Protein AF-X0VEY2-F1 (afdb_monomer)

Foldseek 3Di:
DDFPPPPDQCADPVRHRDAPDDADDDDDDDPFKDKWDKDFAWDFFAQPHTDIDGRLKIKTFCPPPFQAAFKKKKKKFWKWFDDKDFFDDAPDTDHTQIDMDMDGRNGGAPAPVRVCPDPRNCLAQDAWPSADFLVCLVPPNRHVLSVVSPSDDQDDVLWGFAEWARHNPADPSTHHTFDWDDDGRMIMTGHIWIWIANDNVDGPTIMTIDIHIDDMIMMMGDPDDPPVPPDPDWDWQFDWDADPVRDIGDTDTHPNRTDD

Mean predicted aligned error: 12.05 Å

Secondary structure (DSSP, 8-state):
-----SS---B-TTS-B-------------TTEEEE--EEEEEEE-SSS-EEEEEEEEEEE-TT----TT-EEEEEEEEEEEEEEES---S---EEEEEEEEEE-SS--SSHHHHHTSHHHHHHH--TTTSPPHHHHHHH--SHHHHHHHHS-SEETTEEEEEEESSTT--TT--PPPEEEEETTEEEEEPPEEEEES-SSS-S-EEEEEEEEEEEEEEEE-S---------------B--B-TT--BPPPB--TT----

Solvent-accessible surface area (backbone atoms only — not comparable to full-atom values): 15021 Å² total; per-residue (Å²): 132,85,72,85,83,71,90,70,75,66,47,46,100,83,72,44,75,62,80,72,78,59,75,80,76,89,85,84,76,75,72,38,56,46,82,39,80,53,48,69,39,70,28,76,32,38,53,84,56,88,45,77,37,65,31,25,22,45,32,42,68,51,70,95,60,78,55,39,54,55,20,32,41,37,42,37,40,27,32,29,59,67,51,74,45,80,41,83,70,68,94,64,76,64,66,75,50,71,49,78,46,78,48,66,32,89,50,62,42,97,40,54,53,57,46,59,73,26,72,67,45,39,56,38,40,20,45,76,82,72,46,41,30,53,93,36,8,75,81,74,39,81,20,53,35,9,50,54,48,40,73,44,71,67,56,53,84,80,24,32,56,59,37,35,21,37,49,67,81,58,54,84,72,42,32,35,34,45,43,76,48,70,59,77,48,27,43,34,40,34,68,48,28,44,29,32,18,62,34,95,87,66,62,86,39,50,27,37,40,38,53,23,55,79,45,64,44,33,40,40,34,46,71,71,54,80,70,73,80,86,58,103,60,88,55,70,69,62,52,64,56,67,50,100,84,73,51,69,52,72,69,47,66,33,97,59,37,71,67,132

Nearest PDB structures (foldseek):
  8h2i-assembly1_bC  TM=2.408E-01  e=1.017E+00  Paramecium bursaria Chlorella virus 1
  6v1v-assembly1_A  TM=3.482E-01  e=9.608E+00  Bacillus thuringiensis
  8hif-assembly1_C2  TM=1.583E-01  e=4.225E+00  Singapore grouper iridovirus
  7yjl-assembly1_A  TM=1.246E-01  e=2.443E+00  Marseillevirus sp. 'Melbournevirus'

pLDDT: mean 84.29, std 16.84, range [27.72, 98.25]

Radius of gyration: 30.32 Å; Cα contacts (8 Å, |Δi|>4): 543; chains: 1; bounding box: 55×51×92 Å

Organism: NCBI:txid412755

Sequence (260 aa):
YGNYYEGYNLIDVNNDVCNFSYTPTLISESIGIANITPTFTDGTYTIDSSVTISQAITTVDLSGLELKTGAQFTFDLTFTHDSFSGGTAPSSTVTNVAMSFVFTLATSYPSVNAMITSTEFQSLVGATGTNQSIANACTLGTTWTDQWNCDMPNTLDTLFAYTSGIGSGVVFPGVGAIQTTVAGNSVSFQFPAMVWVDDINTPTNTVYEYFTTTIASATWQDISETESLHSDRDYSVGIVYMDDFNRSSTAILAPNSTVH

Structure (mmCIF, N/CA/C/O backbone):
data_AF-X0VEY2-F1
#
_entry.id   AF-X0VEY2-F1
#
loop_
_atom_site.group_PDB
_atom_site.id
_atom_site.type_symbol
_atom_site.label_atom_id
_atom_site.label_alt_id
_atom_site.label_comp_id
_atom_site.label_asym_id
_atom_site.label_entity_id
_atom_site.label_seq_id
_atom_site.pdbx_PDB_ins_code
_atom_site.Cartn_x
_atom_site.Cartn_y
_atom_site.Cartn_z
_atom_site.occupancy
_atom_site.B_iso_or_equiv
_atom_site.auth_seq_id
_atom_site.auth_comp_id
_atom_site.auth_asym_id
_atom_site.auth_atom_id
_atom_site.pdbx_PDB_model_num
ATOM 1 N N . TYR A 1 1 ? -7.455 -21.970 64.528 1.00 32.12 1 TYR A N 1
ATOM 2 C CA . TYR A 1 1 ? -8.227 -20.820 64.026 1.00 32.12 1 TYR A CA 1
ATOM 3 C C . TYR A 1 1 ? -9.688 -21.118 64.281 1.00 32.12 1 TYR A C 1
ATOM 5 O O . TYR A 1 1 ? -10.124 -22.214 63.963 1.00 32.12 1 TYR A O 1
ATOM 13 N N . GLY A 1 2 ? -10.347 -20.246 65.045 1.00 27.72 2 GLY A N 1
ATOM 14 C CA . GLY A 1 2 ? -11.564 -20.562 65.791 1.00 27.72 2 GLY A CA 1
ATOM 15 C C . GLY A 1 2 ? -12.774 -20.794 64.898 1.00 27.72 2 GLY A C 1
ATOM 16 O O . GLY A 1 2 ? -13.288 -19.855 64.303 1.00 27.72 2 GLY A O 1
ATOM 17 N N . ASN A 1 3 ? -13.234 -22.042 64.867 1.00 31.66 3 ASN A N 1
ATOM 18 C CA . ASN A 1 3 ? -14.593 -22.385 64.480 1.00 31.66 3 ASN A CA 1
ATOM 19 C C . ASN A 1 3 ? -15.558 -21.590 65.365 1.00 31.66 3 ASN A C 1
ATOM 21 O O . ASN A 1 3 ? -15.434 -21.627 66.593 1.00 31.66 3 ASN A O 1
ATOM 25 N N . TYR A 1 4 ? -16.524 -20.906 64.756 1.00 38.84 4 TYR A N 1
ATOM 26 C CA . TYR A 1 4 ? -17.706 -20.438 65.469 1.00 38.84 4 TYR A CA 1
ATOM 27 C C . TYR A 1 4 ? -18.470 -21.693 65.917 1.00 38.84 4 TYR A C 1
ATOM 29 O O . TYR A 1 4 ? -19.196 -22.320 65.151 1.00 38.84 4 TYR A O 1
ATOM 37 N N . TYR A 1 5 ? -18.188 -22.140 67.141 1.00 40.78 5 TYR A N 1
ATOM 38 C CA . TYR A 1 5 ? -18.785 -23.309 67.785 1.00 40.78 5 TYR A CA 1
ATOM 39 C C . TYR A 1 5 ? -20.159 -22.925 68.356 1.00 40.78 5 TYR A C 1
ATOM 41 O O . TYR A 1 5 ? -20.397 -22.996 69.555 1.00 40.78 5 TYR A O 1
ATOM 49 N N . GLU A 1 6 ? -21.084 -22.511 67.494 1.00 40.91 6 GLU A N 1
ATOM 50 C CA . GLU A 1 6 ? -22.513 -22.509 67.816 1.00 40.91 6 GLU A CA 1
ATOM 51 C C . GLU A 1 6 ? -23.212 -23.564 66.961 1.00 40.91 6 GLU A C 1
ATOM 53 O O . GLU A 1 6 ? -24.021 -23.221 66.119 1.00 40.91 6 GLU A O 1
ATOM 58 N N . GLY A 1 7 ? -22.842 -24.838 67.138 1.00 46.03 7 GLY A N 1
ATOM 59 C CA . GLY A 1 7 ? -23.710 -26.029 67.040 1.00 46.03 7 GLY A CA 1
ATOM 60 C C . GLY A 1 7 ? -24.635 -26.277 65.833 1.00 46.03 7 GLY A C 1
ATOM 61 O O . GLY A 1 7 ? -25.288 -27.316 65.820 1.00 46.03 7 GLY A O 1
ATOM 62 N N . TYR A 1 8 ? -24.714 -25.404 64.835 1.00 49.75 8 TYR A N 1
ATOM 63 C CA . TYR A 1 8 ? -25.583 -25.534 63.674 1.00 49.75 8 TYR A CA 1
ATOM 64 C C . TYR A 1 8 ? -24.731 -25.985 62.494 1.00 49.75 8 TYR A C 1
ATOM 66 O O . TYR A 1 8 ? -24.150 -25.182 61.765 1.00 49.75 8 TYR A O 1
ATOM 74 N N . ASN A 1 9 ? -24.623 -27.303 62.332 1.00 56.78 9 ASN A N 1
ATOM 75 C CA . ASN A 1 9 ? -24.088 -27.873 61.104 1.00 56.78 9 ASN A CA 1
ATOM 76 C C . ASN A 1 9 ? -25.000 -27.439 59.947 1.00 56.78 9 ASN A C 1
ATOM 78 O O . ASN A 1 9 ? -26.215 -27.615 60.030 1.00 56.78 9 ASN A O 1
ATOM 82 N N . LEU A 1 10 ? -24.424 -26.883 58.877 1.00 59.25 10 LEU A N 1
ATOM 83 C CA . LEU A 1 10 ? -25.132 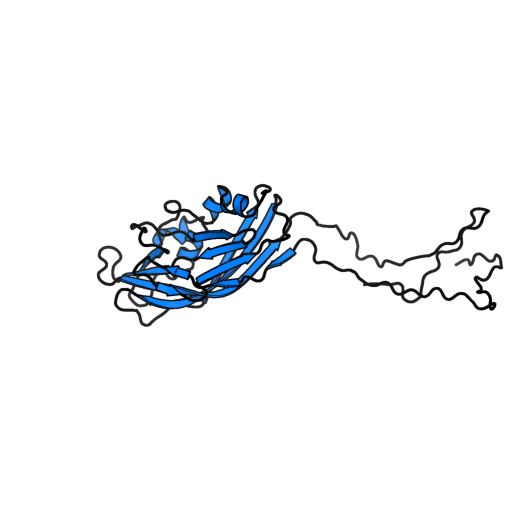-26.694 57.610 1.00 59.25 10 LEU A CA 1
ATOM 84 C C . LEU A 1 10 ? -25.399 -28.081 57.027 1.00 59.25 10 LEU A C 1
ATOM 86 O O . LEU A 1 10 ? -24.536 -28.663 56.367 1.00 59.25 10 LEU A O 1
ATOM 90 N N . ILE A 1 11 ? -26.566 -28.616 57.360 1.00 63.72 11 ILE A N 1
ATOM 91 C CA . ILE A 1 11 ? -27.039 -29.919 56.921 1.00 63.72 11 ILE A CA 1
ATOM 92 C C . ILE A 1 11 ? -28.202 -29.752 55.959 1.00 63.72 11 ILE A C 1
ATOM 94 O O . ILE A 1 11 ? -29.015 -28.836 56.103 1.00 63.72 11 ILE A O 1
ATOM 98 N N . ASP A 1 12 ? -28.264 -30.622 54.964 1.00 62.84 12 ASP A N 1
ATOM 99 C CA . ASP A 1 12 ? -29.393 -30.677 54.053 1.00 62.84 12 ASP A CA 1
ATOM 100 C C . ASP A 1 12 ? -30.620 -31.313 54.738 1.00 62.84 12 ASP A C 1
ATOM 102 O O . ASP A 1 12 ? -30.600 -31.701 55.911 1.00 62.84 12 ASP A O 1
ATOM 106 N N . VAL A 1 13 ? -31.721 -31.435 53.996 1.00 70.38 13 VAL A N 1
ATOM 107 C CA . VAL A 1 13 ? -32.964 -32.063 54.482 1.00 70.38 13 VAL A CA 1
ATOM 108 C C . VAL A 1 13 ? -32.786 -33.539 54.888 1.00 70.38 13 VAL A C 1
ATOM 110 O O . VAL A 1 13 ? -33.638 -34.087 55.585 1.00 70.38 13 VAL A O 1
ATOM 113 N N . ASN A 1 14 ? -31.682 -34.173 54.483 1.00 78.25 14 ASN A N 1
ATOM 114 C CA . ASN A 1 14 ? -31.333 -35.559 54.788 1.00 78.25 14 ASN A CA 1
ATOM 115 C C . ASN A 1 14 ? -30.328 -35.676 55.939 1.00 78.25 14 ASN A C 1
ATOM 117 O O . ASN A 1 14 ? -29.918 -36.786 56.276 1.00 78.25 14 ASN A O 1
ATOM 121 N N . ASN A 1 15 ? -29.996 -34.556 56.592 1.00 67.50 15 ASN A N 1
ATOM 122 C CA . ASN A 1 15 ? -29.069 -34.493 57.715 1.00 67.50 15 ASN A CA 1
ATOM 123 C C . ASN A 1 15 ? -27.593 -34.729 57.314 1.00 67.50 15 ASN A C 1
ATOM 125 O O . ASN A 1 15 ? -26.759 -34.987 58.189 1.00 67.50 15 ASN A O 1
ATOM 129 N N . ASP A 1 16 ? -27.278 -34.603 56.019 1.00 69.25 16 ASP A N 1
ATOM 130 C CA . ASP A 1 16 ? -25.929 -34.679 55.456 1.00 69.25 16 ASP A CA 1
ATOM 131 C C . ASP A 1 16 ? -25.282 -33.294 55.405 1.00 69.25 16 ASP A C 1
ATOM 133 O O . ASP A 1 16 ? -25.955 -32.287 55.209 1.00 69.25 16 ASP A O 1
ATOM 137 N N . VAL A 1 17 ? -23.956 -33.222 55.557 1.00 65.94 17 VAL A N 1
ATOM 138 C CA . VAL A 1 17 ? -23.222 -31.949 55.458 1.00 65.94 17 VAL A CA 1
ATOM 139 C C . VAL A 1 17 ? -23.387 -31.370 54.051 1.00 65.94 17 VAL A C 1
ATOM 141 O O . VAL A 1 17 ? -23.009 -32.007 53.067 1.00 65.94 17 VAL A O 1
ATOM 144 N N . CYS A 1 18 ? -23.897 -30.141 53.952 1.00 60.00 18 CYS A N 1
ATOM 145 C CA . CYS A 1 18 ? -24.031 -29.439 52.679 1.00 60.00 18 CYS A CA 1
ATOM 146 C C . CYS A 1 18 ? -22.657 -29.266 52.011 1.00 60.00 18 CYS A C 1
ATOM 148 O O . CYS A 1 18 ? -21.784 -28.560 52.521 1.00 60.00 18 CYS A O 1
ATOM 150 N N . ASN A 1 19 ? -22.474 -29.892 50.846 1.00 60.97 19 ASN A N 1
ATOM 151 C CA . ASN A 1 19 ? -21.272 -29.735 50.034 1.00 60.97 19 ASN A CA 1
ATOM 152 C C . ASN A 1 19 ? -21.412 -28.519 49.105 1.00 60.97 19 ASN A C 1
ATOM 154 O O . ASN A 1 19 ? -22.132 -28.561 48.109 1.00 60.97 19 ASN A O 1
ATOM 158 N N . PHE A 1 20 ? -20.684 -27.448 49.413 1.00 61.47 20 PHE A N 1
ATOM 159 C CA . PHE A 1 20 ? -20.599 -26.253 48.576 1.00 61.47 20 PHE A CA 1
ATOM 160 C C . PHE A 1 20 ? -19.412 -26.361 47.615 1.00 61.47 20 PHE A C 1
ATOM 162 O O . PHE A 1 20 ? -18.380 -25.717 47.793 1.00 61.47 20 PHE A O 1
ATOM 169 N N . SER A 1 21 ? -19.557 -27.206 46.595 1.00 62.59 21 SER A N 1
ATOM 170 C CA . SER A 1 21 ? -18.605 -27.288 45.486 1.00 62.59 21 SER A CA 1
ATOM 171 C C . SER A 1 21 ? -19.066 -26.385 44.346 1.00 62.59 21 SER A C 1
ATOM 173 O O . SER A 1 21 ? -20.161 -26.558 43.818 1.00 62.59 21 SER A O 1
ATOM 175 N N . TYR A 1 22 ? -18.226 -25.436 43.948 1.00 63.16 22 TYR A N 1
ATOM 176 C CA . TYR A 1 22 ? -18.402 -24.658 42.726 1.00 63.16 22 TYR A CA 1
ATOM 177 C C . TYR A 1 22 ? -17.100 -24.692 41.922 1.00 63.16 22 TYR A C 1
ATOM 179 O O . TYR A 1 22 ? -16.015 -24.834 42.489 1.00 63.16 22 TYR A O 1
ATOM 187 N N . THR A 1 23 ? -17.212 -24.581 40.600 1.00 65.44 23 THR A N 1
ATOM 188 C CA . THR A 1 23 ? -16.064 -24.503 39.693 1.00 65.44 23 THR A CA 1
ATOM 189 C C . THR A 1 23 ? -16.163 -23.193 38.925 1.00 65.44 23 THR A C 1
ATOM 191 O O . THR A 1 23 ? -17.058 -23.053 38.090 1.00 65.44 23 THR A O 1
ATOM 194 N N . PRO A 1 24 ? -15.309 -22.209 39.231 1.00 62.69 24 PRO A N 1
ATOM 195 C CA . PRO A 1 24 ? -15.241 -20.986 38.446 1.00 62.69 24 PRO A CA 1
ATOM 196 C C . PRO A 1 24 ? -14.633 -21.266 37.059 1.00 62.69 24 PRO A C 1
ATOM 198 O O . PRO A 1 24 ? -13.758 -22.118 36.914 1.00 62.69 24 PRO A O 1
ATOM 201 N N . THR A 1 25 ? -15.100 -20.553 36.033 1.00 61.72 25 THR A N 1
ATOM 202 C CA . THR A 1 25 ? -14.540 -20.586 34.672 1.00 61.72 25 THR A CA 1
ATOM 203 C C . THR A 1 25 ? -13.846 -19.268 34.368 1.00 61.72 25 THR A C 1
ATOM 205 O O . THR A 1 25 ? -14.438 -18.210 34.583 1.00 61.72 25 THR A O 1
ATOM 208 N N . LEU A 1 26 ? -12.622 -19.328 33.839 1.00 62.06 26 LEU A N 1
ATOM 209 C CA . LEU A 1 26 ? -11.916 -18.148 33.347 1.00 62.06 26 LEU A CA 1
ATOM 210 C C . LEU A 1 26 ? -12.633 -17.588 32.111 1.00 62.06 26 LEU A C 1
ATOM 212 O O . LEU A 1 26 ? -12.874 -18.319 31.150 1.00 62.06 26 LEU A O 1
ATOM 216 N N . ILE A 1 27 ? -12.934 -16.292 32.132 1.00 61.16 27 ILE A N 1
ATOM 217 C CA . ILE A 1 27 ? -13.267 -15.511 30.940 1.00 61.16 27 ILE A CA 1
ATOM 218 C C . ILE A 1 27 ? -12.070 -14.590 30.721 1.00 61.16 27 ILE A C 1
ATOM 220 O O . ILE A 1 27 ? -11.756 -13.780 31.589 1.00 61.16 27 ILE A O 1
ATOM 224 N N . SER A 1 28 ? -11.362 -14.772 29.610 1.00 57.09 28 SER A N 1
ATOM 225 C CA . SER A 1 28 ? -10.192 -13.975 29.245 1.00 57.09 28 SER A CA 1
ATOM 226 C C . SER A 1 28 ? -10.409 -13.408 27.850 1.00 57.09 28 SER A C 1
ATOM 228 O O . SER A 1 28 ? -10.737 -14.151 26.924 1.00 57.09 28 SER A O 1
ATOM 230 N N . GLU A 1 29 ? -10.239 -12.097 27.718 1.00 55.88 29 GLU A N 1
ATOM 231 C CA . GLU A 1 29 ? -10.306 -11.369 26.455 1.00 55.88 29 GLU A CA 1
ATOM 232 C C . GLU A 1 29 ? -8.979 -10.627 26.250 1.00 55.88 29 GLU A C 1
ATOM 234 O O . GLU A 1 29 ? -8.356 -10.164 27.207 1.00 55.88 29 GLU A O 1
ATOM 239 N N . SER A 1 30 ? -8.507 -10.549 25.004 1.00 54.41 30 SER A N 1
ATOM 240 C CA . SER A 1 30 ? -7.324 -9.752 24.661 1.00 54.41 30 SER A CA 1
ATOM 241 C C . SER A 1 30 ? -7.702 -8.278 24.738 1.00 54.41 30 SER A C 1
ATOM 243 O O . SER A 1 30 ? -8.442 -7.787 23.887 1.00 54.41 30 SER A O 1
ATOM 245 N N . ILE A 1 31 ? -7.222 -7.578 25.763 1.00 60.00 31 ILE A N 1
ATOM 246 C CA . ILE A 1 31 ? -7.559 -6.169 25.966 1.00 60.00 31 ILE A CA 1
ATOM 247 C C . ILE A 1 31 ? -6.728 -5.315 25.009 1.00 60.00 31 ILE A C 1
ATOM 249 O O . ILE A 1 31 ? -5.498 -5.350 25.029 1.00 60.00 31 ILE A O 1
ATOM 253 N N . GLY A 1 32 ? -7.418 -4.542 24.172 1.00 68.50 32 GLY A N 1
ATOM 254 C CA . GLY A 1 32 ? -6.820 -3.456 23.403 1.00 68.50 32 GLY A CA 1
ATOM 255 C C . GLY A 1 32 ? -5.912 -3.873 22.248 1.00 68.50 32 GLY A C 1
ATOM 256 O O . GLY A 1 32 ? -5.209 -3.009 21.743 1.00 68.50 32 GLY A O 1
ATOM 257 N N . ILE A 1 33 ? -5.907 -5.143 21.816 1.00 83.31 33 ILE A N 1
ATOM 258 C CA . ILE A 1 33 ? -5.270 -5.574 20.557 1.00 83.31 33 ILE A CA 1
ATOM 259 C C . ILE A 1 33 ? -6.232 -6.470 19.776 1.00 83.31 33 ILE A C 1
ATOM 261 O O . ILE A 1 33 ? -6.614 -7.543 20.251 1.00 83.31 33 ILE A O 1
ATOM 265 N N . ALA A 1 34 ? -6.555 -6.066 18.549 1.00 90.19 34 ALA A N 1
ATOM 266 C CA . ALA A 1 34 ? -7.280 -6.863 17.572 1.00 90.19 34 ALA A CA 1
ATOM 267 C C . ALA A 1 34 ? -6.364 -7.217 16.393 1.00 90.19 34 ALA A C 1
ATOM 269 O O . ALA A 1 34 ? -5.789 -6.341 15.746 1.00 90.19 34 ALA A O 1
ATOM 270 N N . ASN A 1 35 ? -6.247 -8.512 16.093 1.00 92.31 35 ASN A N 1
ATOM 271 C CA . ASN A 1 35 ? -5.577 -8.982 14.883 1.00 92.31 35 ASN A CA 1
ATOM 272 C C . ASN A 1 35 ? -6.581 -9.008 13.733 1.00 92.31 35 ASN A C 1
ATOM 274 O O . ASN A 1 35 ? -7.645 -9.618 13.845 1.00 92.31 35 ASN A O 1
ATOM 278 N N . ILE A 1 36 ? -6.225 -8.386 12.619 1.00 94.88 36 ILE A N 1
ATOM 279 C CA . ILE A 1 36 ? -7.050 -8.310 11.422 1.00 94.88 36 ILE A CA 1
ATOM 280 C C . ILE A 1 36 ? -6.363 -9.135 10.341 1.00 94.88 36 ILE A C 1
ATOM 282 O O . ILE A 1 36 ? -5.186 -8.932 10.042 1.00 94.88 36 ILE A O 1
ATOM 286 N N . THR A 1 37 ? -7.100 -10.076 9.753 1.00 95.75 37 THR A N 1
ATOM 287 C CA . THR A 1 37 ? -6.625 -10.855 8.602 1.00 95.75 37 THR A CA 1
ATOM 288 C C . THR A 1 37 ? -6.999 -10.111 7.322 1.00 95.75 37 THR A C 1
ATOM 290 O O . THR A 1 37 ? -8.194 -10.008 7.032 1.00 95.75 37 THR A O 1
ATOM 293 N N . PRO A 1 38 ? -6.030 -9.575 6.559 1.00 97.25 38 PRO A N 1
ATOM 294 C CA . PRO A 1 38 ? -6.334 -8.891 5.313 1.00 97.25 38 PRO A CA 1
ATOM 295 C C . PRO A 1 38 ? -6.847 -9.861 4.245 1.00 97.25 38 PRO A C 1
ATOM 297 O O . PRO A 1 38 ? -6.583 -11.064 4.280 1.00 97.25 38 PRO A O 1
ATOM 300 N N . THR A 1 39 ? -7.566 -9.321 3.270 1.00 97.62 39 THR A N 1
ATOM 301 C CA . THR A 1 39 ? -8.014 -10.049 2.076 1.00 97.62 39 THR A CA 1
ATOM 302 C C . THR A 1 39 ? -7.345 -9.480 0.834 1.00 97.62 39 THR A C 1
ATOM 304 O O . THR A 1 39 ? -6.939 -8.319 0.824 1.00 97.62 39 THR A O 1
ATOM 307 N N . PHE A 1 40 ? -7.219 -10.296 -0.211 1.00 97.38 40 PHE A N 1
ATOM 308 C CA . PHE A 1 40 ? -6.516 -9.921 -1.434 1.00 97.38 40 PHE A CA 1
ATOM 309 C C . PHE A 1 40 ? -7.448 -9.952 -2.637 1.00 97.38 40 PHE A C 1
ATOM 311 O O . PHE A 1 40 ? -8.258 -10.868 -2.785 1.00 97.38 40 PHE A O 1
ATOM 318 N N . THR A 1 41 ? -7.305 -8.960 -3.509 1.00 98.00 41 THR A N 1
ATOM 319 C CA . THR A 1 41 ? -8.000 -8.896 -4.798 1.00 98.00 41 THR A CA 1
ATOM 320 C C . THR A 1 41 ? -7.050 -8.435 -5.897 1.00 98.00 41 THR A C 1
ATOM 322 O O . THR A 1 41 ? -5.944 -7.951 -5.631 1.00 98.00 41 THR A O 1
ATOM 325 N N . ASP A 1 42 ? -7.471 -8.620 -7.143 1.00 98.25 42 ASP A N 1
ATOM 326 C CA . ASP A 1 42 ? -6.688 -8.227 -8.308 1.00 98.25 42 ASP A CA 1
ATOM 327 C C . ASP A 1 42 ? -6.640 -6.698 -8.436 1.00 98.25 42 ASP A C 1
ATOM 329 O O . ASP A 1 42 ? -7.658 -6.014 -8.321 1.00 98.25 42 ASP A O 1
ATOM 333 N N . GLY A 1 43 ? -5.453 -6.162 -8.712 1.00 97.75 43 GLY A N 1
ATOM 334 C CA . GLY A 1 43 ? -5.230 -4.739 -8.959 1.00 97.75 43 GLY A CA 1
ATOM 335 C C . GLY A 1 43 ? -4.933 -4.475 -10.424 1.00 97.75 43 GLY A C 1
ATOM 336 O O . GLY A 1 43 ? -4.189 -5.218 -11.058 1.00 97.75 43 GLY A O 1
ATOM 337 N N . THR A 1 44 ? -5.505 -3.405 -10.977 1.00 97.50 44 THR A N 1
ATOM 338 C CA . THR A 1 44 ? -5.191 -2.973 -12.345 1.00 97.50 44 THR A CA 1
ATOM 339 C C . THR A 1 44 ? -4.210 -1.812 -12.312 1.00 97.50 44 THR A C 1
ATOM 341 O O . THR A 1 44 ? -4.413 -0.832 -11.597 1.00 97.50 44 THR A O 1
ATOM 344 N N . TYR A 1 45 ? -3.156 -1.929 -13.108 1.00 97.12 45 TYR A N 1
ATOM 345 C CA . TYR A 1 45 ? -2.163 -0.900 -13.359 1.00 97.12 45 TYR A CA 1
ATOM 346 C C . TYR A 1 45 ? -2.366 -0.346 -14.763 1.00 97.12 45 TYR A C 1
ATOM 348 O O . TYR A 1 45 ? -2.709 -1.077 -15.689 1.00 97.12 45 TYR A O 1
ATOM 356 N N . THR A 1 46 ? -2.143 0.956 -14.920 1.00 95.44 46 THR A N 1
ATOM 357 C CA . THR A 1 46 ? -2.211 1.645 -16.214 1.00 95.44 46 THR A CA 1
ATOM 358 C C . THR A 1 46 ? -1.002 2.554 -16.445 1.00 95.44 46 THR A C 1
ATOM 360 O O . THR A 1 46 ? -1.087 3.491 -17.234 1.00 95.44 46 THR A O 1
ATOM 363 N N . ILE A 1 47 ? 0.097 2.342 -15.713 1.00 92.38 47 ILE A N 1
ATOM 364 C CA . ILE A 1 47 ? 1.331 3.141 -15.814 1.00 92.38 47 ILE A CA 1
ATOM 365 C C . ILE A 1 47 ? 2.095 2.914 -17.133 1.00 92.38 47 ILE A C 1
ATOM 367 O O . ILE A 1 47 ? 2.766 3.825 -17.607 1.00 92.38 47 ILE A O 1
ATOM 371 N N . ASP A 1 48 ? 1.942 1.735 -17.738 1.00 92.38 48 ASP A N 1
ATOM 372 C CA . ASP A 1 48 ? 2.458 1.382 -19.068 1.00 92.38 48 ASP A CA 1
ATOM 373 C C . ASP A 1 48 ? 1.288 1.096 -20.015 1.00 92.38 48 ASP A C 1
ATOM 375 O O . ASP A 1 48 ? 0.863 1.931 -20.814 1.00 92.38 48 ASP A O 1
ATOM 379 N N . SER A 1 49 ? 0.691 -0.078 -19.828 1.00 89.19 49 SER A N 1
ATOM 380 C CA . SER A 1 49 ? -0.538 -0.537 -20.459 1.00 89.19 49 SER A CA 1
ATOM 381 C C . SER A 1 49 ? -1.488 -1.072 -19.384 1.00 89.19 49 SER A C 1
ATOM 383 O O . SER A 1 49 ? -1.140 -1.099 -18.204 1.00 89.19 49 SER A O 1
ATOM 385 N N . SER A 1 50 ? -2.713 -1.444 -19.763 1.00 95.06 50 SER A N 1
ATOM 386 C CA . SER A 1 50 ? -3.660 -2.040 -18.815 1.00 95.06 50 SER A CA 1
ATOM 387 C C . SER A 1 50 ? -3.205 -3.453 -18.453 1.00 95.06 50 SER A C 1
ATOM 389 O O . SER A 1 50 ? -3.421 -4.383 -19.230 1.00 95.06 50 SER A O 1
ATOM 391 N N . VAL A 1 51 ? -2.609 -3.605 -17.272 1.00 96.94 51 VAL A N 1
ATOM 392 C CA . VAL A 1 51 ? -2.125 -4.883 -16.736 1.00 96.94 51 VAL A CA 1
ATOM 393 C C . VAL A 1 51 ? -2.848 -5.169 -15.425 1.00 96.94 51 VAL A C 1
ATOM 395 O O . VAL A 1 51 ? -2.889 -4.319 -14.538 1.00 96.94 51 VAL A O 1
ATOM 398 N N . THR A 1 52 ? -3.434 -6.358 -15.299 1.00 97.88 52 THR A N 1
ATOM 399 C CA . THR A 1 52 ? -4.099 -6.802 -14.069 1.00 97.88 52 THR A CA 1
ATOM 400 C C . THR A 1 52 ? -3.222 -7.820 -13.362 1.00 97.88 52 THR A C 1
ATOM 402 O O . THR A 1 52 ? -2.817 -8.810 -13.966 1.00 97.88 52 THR A O 1
ATOM 405 N N . ILE A 1 53 ? -2.950 -7.564 -12.087 1.00 98.19 53 ILE A N 1
ATOM 406 C CA . ILE A 1 53 ? -2.043 -8.342 -11.248 1.00 98.19 53 ILE A CA 1
ATOM 407 C C . ILE A 1 53 ? -2.846 -8.939 -10.102 1.00 98.19 53 ILE A C 1
ATOM 409 O O . ILE A 1 53 ? -3.569 -8.227 -9.397 1.00 98.19 53 ILE A O 1
ATOM 413 N N . SER A 1 54 ? -2.720 -10.249 -9.924 1.00 97.75 54 SER A N 1
ATOM 414 C CA . SER A 1 54 ? -3.382 -10.969 -8.840 1.00 97.75 54 SER A CA 1
ATOM 415 C C . SER A 1 54 ? -2.846 -10.507 -7.487 1.00 97.75 54 SER A C 1
ATOM 417 O O . SER A 1 54 ? -1.644 -10.318 -7.331 1.00 97.75 54 SER A O 1
ATOM 419 N N . GLN A 1 55 ? -3.727 -10.350 -6.495 1.00 97.06 55 GLN A N 1
ATOM 420 C CA . GLN A 1 55 ? -3.362 -9.959 -5.120 1.00 97.06 55 GLN A CA 1
ATOM 421 C C . GLN A 1 55 ? -2.520 -8.668 -5.023 1.00 97.06 55 GLN A C 1
ATOM 423 O O . GLN A 1 55 ? -1.707 -8.513 -4.111 1.00 97.06 55 GLN A O 1
ATOM 428 N N . ALA A 1 56 ? -2.701 -7.733 -5.958 1.00 97.38 56 ALA A N 1
ATOM 429 C CA . ALA A 1 56 ? -2.058 -6.418 -5.906 1.00 97.38 56 ALA A CA 1
ATOM 430 C C . ALA A 1 56 ? -2.811 -5.414 -5.016 1.00 97.38 56 ALA A C 1
ATOM 432 O O . ALA A 1 56 ? -2.273 -4.357 -4.677 1.00 97.38 56 ALA A O 1
ATOM 433 N N . ILE A 1 57 ? -4.054 -5.731 -4.637 1.00 98.25 57 ILE A N 1
ATOM 434 C CA . ILE A 1 57 ? -4.847 -4.948 -3.690 1.00 98.25 57 ILE A CA 1
ATOM 435 C C . ILE A 1 57 ? -4.998 -5.741 -2.399 1.00 98.25 57 ILE A C 1
ATOM 437 O O . ILE A 1 57 ? -5.536 -6.850 -2.405 1.00 98.25 57 ILE A O 1
ATOM 441 N N . THR A 1 58 ? -4.573 -5.138 -1.289 1.00 98.19 58 THR A N 1
ATOM 442 C CA . THR A 1 58 ? -4.782 -5.683 0.056 1.00 98.19 58 THR A CA 1
ATOM 443 C C . THR A 1 58 ? -5.849 -4.878 0.788 1.00 98.19 58 THR A C 1
ATOM 445 O O . THR A 1 58 ? -5.732 -3.659 0.918 1.00 98.19 58 THR A O 1
ATOM 448 N N . THR A 1 59 ? -6.880 -5.553 1.288 1.00 98.19 59 THR A N 1
ATOM 449 C CA . THR A 1 59 ? -8.026 -4.945 1.969 1.00 98.19 59 THR A CA 1
ATOM 450 C C . THR A 1 59 ? -8.064 -5.343 3.437 1.00 98.19 59 THR A C 1
ATOM 452 O O . THR A 1 59 ? -8.010 -6.525 3.776 1.00 98.19 59 THR A O 1
ATOM 455 N N . VAL A 1 60 ? -8.208 -4.346 4.306 1.00 97.81 60 VAL A N 1
ATOM 456 C CA . VAL A 1 60 ? -8.333 -4.494 5.758 1.00 97.81 60 VAL A CA 1
ATOM 457 C C . VAL A 1 60 ? -9.740 -4.069 6.170 1.00 97.81 60 VAL A C 1
ATOM 459 O O . VAL A 1 60 ? -10.173 -2.964 5.841 1.00 97.81 60 VAL A O 1
ATOM 462 N N . ASP A 1 61 ? -10.458 -4.940 6.879 1.00 97.12 61 ASP A N 1
ATOM 463 C CA . ASP A 1 61 ? -11.771 -4.635 7.456 1.00 97.12 61 ASP A CA 1
ATOM 464 C C . ASP A 1 61 ? -11.614 -4.123 8.891 1.00 97.12 61 ASP A C 1
ATOM 466 O O . ASP A 1 61 ? -11.085 -4.821 9.752 1.00 97.12 61 ASP A O 1
ATOM 470 N N . LEU A 1 62 ? -12.073 -2.895 9.135 1.00 95.94 62 LEU A N 1
ATOM 471 C CA . LEU A 1 62 ? -12.0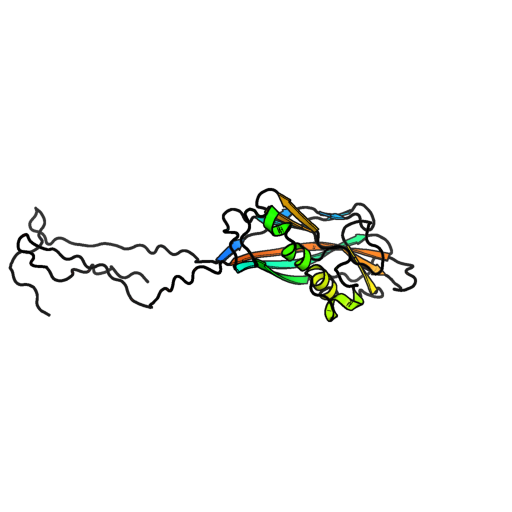18 -2.231 10.437 1.00 95.94 62 LEU A CA 1
ATOM 472 C C . LEU A 1 62 ? -13.374 -2.267 11.163 1.00 95.94 62 LEU A C 1
ATOM 474 O O . LEU A 1 62 ? -13.632 -1.474 12.069 1.00 95.94 62 LEU A O 1
ATOM 478 N N . SER A 1 63 ? -14.282 -3.154 10.747 1.00 94.50 63 SER A N 1
ATOM 479 C CA . SER A 1 63 ? -15.588 -3.327 11.384 1.00 94.50 63 SER A CA 1
ATOM 480 C C . SER A 1 63 ? -15.462 -3.691 12.864 1.00 94.50 63 SER A C 1
ATOM 482 O O . SER A 1 63 ? -14.740 -4.610 13.235 1.00 94.50 63 SER A O 1
ATOM 484 N N . GLY A 1 64 ? -16.220 -2.993 13.714 1.00 90.69 64 GLY A N 1
ATOM 485 C CA . GLY A 1 64 ? -16.249 -3.241 15.159 1.00 90.69 64 GLY A CA 1
ATOM 486 C C . GLY A 1 64 ? -15.106 -2.599 15.949 1.00 90.69 64 GLY A C 1
ATOM 487 O O . GLY A 1 64 ? -15.119 -2.692 17.171 1.00 90.69 64 GLY A O 1
ATOM 488 N N . LEU A 1 65 ? -14.165 -1.921 15.284 1.00 92.00 65 LEU A N 1
ATOM 489 C CA . LEU A 1 65 ? -13.070 -1.208 15.942 1.00 92.00 65 LEU A CA 1
ATOM 490 C C . LEU A 1 65 ? -13.496 0.203 16.349 1.00 92.00 65 LEU A C 1
ATOM 492 O O . LEU A 1 65 ? -14.221 0.896 15.626 1.00 92.00 65 LEU A O 1
ATOM 496 N N . GLU A 1 66 ? -13.018 0.652 17.506 1.00 91.62 66 GLU A N 1
ATOM 497 C CA . GLU A 1 66 ? -13.253 2.011 17.971 1.00 91.62 66 GLU A CA 1
ATOM 498 C C . GLU A 1 66 ? -12.221 2.970 17.364 1.00 91.62 66 GLU A C 1
ATOM 500 O O . GLU A 1 66 ? -11.054 2.990 17.739 1.00 91.62 66 GLU A O 1
ATOM 505 N N . LEU A 1 67 ? -12.660 3.835 16.446 1.00 94.50 67 LEU A N 1
ATOM 506 C CA . LEU A 1 67 ? -11.806 4.849 15.811 1.00 94.50 67 LEU A CA 1
ATOM 507 C C . LEU A 1 67 ? -11.570 6.052 16.742 1.00 94.50 67 LEU A C 1
ATOM 509 O O . LEU A 1 67 ? -11.921 7.190 16.416 1.00 94.50 67 LEU A O 1
ATOM 513 N N . LYS A 1 68 ? -11.034 5.798 17.938 1.00 93.19 68 LYS A N 1
ATOM 514 C CA . LYS A 1 68 ? -10.778 6.805 18.972 1.00 93.19 68 LYS A CA 1
ATOM 515 C C . LYS A 1 68 ? -9.360 7.354 18.882 1.00 93.19 68 LYS A C 1
ATOM 517 O O . LYS A 1 68 ? -8.425 6.682 18.454 1.00 93.19 68 LYS A O 1
ATOM 522 N N . THR A 1 69 ? -9.210 8.598 19.333 1.00 93.06 69 THR A N 1
ATOM 523 C CA . THR A 1 69 ? -7.913 9.273 19.418 1.00 93.06 69 THR A CA 1
ATOM 524 C C . THR A 1 69 ? -6.917 8.403 20.171 1.00 93.06 69 THR A C 1
ATOM 526 O O . THR A 1 69 ? -7.212 7.917 21.262 1.00 93.06 69 THR A O 1
ATOM 529 N N . GLY A 1 70 ? -5.726 8.262 19.605 1.00 90.88 70 GLY A N 1
ATOM 530 C CA . GLY A 1 70 ? -4.648 7.485 20.178 1.00 90.88 70 GLY A CA 1
ATOM 531 C C . GLY A 1 70 ? -4.539 6.070 19.628 1.00 90.88 70 GLY A C 1
ATOM 532 O O . GLY A 1 70 ? -3.424 5.568 19.559 1.00 90.88 70 GLY A O 1
ATOM 533 N N . ALA A 1 71 ? -5.637 5.444 19.192 1.00 92.94 71 ALA A N 1
ATOM 534 C CA . ALA A 1 71 ? -5.569 4.092 18.645 1.00 92.94 71 ALA A CA 1
ATOM 535 C C . ALA A 1 71 ? -4.529 3.997 17.514 1.00 92.94 71 ALA A C 1
ATOM 537 O O . ALA A 1 71 ? -4.297 4.958 16.774 1.00 92.94 71 ALA A O 1
ATOM 538 N N . GLN A 1 72 ? -3.873 2.849 17.412 1.00 93.44 72 GLN A N 1
ATOM 539 C CA . GLN A 1 72 ? -2.799 2.596 16.469 1.00 93.44 72 GLN A CA 1
ATOM 540 C C . GLN A 1 72 ? -3.190 1.469 15.522 1.00 93.44 72 GLN A C 1
ATOM 542 O O . GLN A 1 72 ? -3.581 0.386 15.944 1.00 93.44 72 GLN A O 1
ATOM 547 N N . PHE A 1 73 ? -3.044 1.735 14.233 1.00 95.06 73 PHE A N 1
ATOM 548 C CA . PHE A 1 73 ? -3.154 0.761 13.166 1.00 95.06 73 PHE A CA 1
ATOM 549 C C . PHE A 1 73 ? -1.756 0.426 12.659 1.00 95.06 73 PHE A C 1
ATOM 551 O O . PHE A 1 73 ? -1.056 1.312 12.164 1.00 95.06 73 PHE A O 1
ATOM 558 N N . THR A 1 74 ? -1.367 -0.838 12.766 1.00 95.56 74 THR A N 1
ATOM 559 C CA . THR A 1 74 ? -0.116 -1.354 12.206 1.00 95.56 74 THR A CA 1
ATOM 560 C C . THR A 1 74 ? -0.437 -2.324 11.083 1.00 95.56 74 THR A C 1
ATOM 562 O O . THR A 1 74 ? -1.357 -3.135 11.187 1.00 95.56 74 THR A O 1
ATOM 565 N N . PHE A 1 75 ? 0.309 -2.224 9.991 1.00 95.56 75 PHE A N 1
ATOM 566 C CA . PHE A 1 75 ? 0.078 -2.990 8.783 1.00 95.56 75 PHE A CA 1
ATOM 567 C C . PHE A 1 75 ? 1.398 -3.469 8.193 1.00 95.56 75 PHE A C 1
ATOM 569 O O . PHE A 1 75 ? 2.202 -2.675 7.706 1.00 95.56 75 PHE A O 1
ATOM 576 N N . ASP A 1 76 ? 1.596 -4.780 8.236 1.00 96.44 76 ASP A N 1
ATOM 577 C CA . ASP A 1 76 ? 2.792 -5.454 7.757 1.00 96.44 76 ASP A CA 1
ATOM 578 C C . ASP A 1 76 ? 2.488 -6.203 6.465 1.00 96.44 76 ASP A C 1
ATOM 580 O O . ASP A 1 76 ? 1.461 -6.875 6.336 1.00 96.44 76 ASP A O 1
ATOM 584 N N . LEU A 1 77 ? 3.397 -6.094 5.503 1.00 95.56 77 LEU A N 1
ATOM 585 C CA . LEU A 1 77 ? 3.238 -6.609 4.151 1.00 95.56 77 LEU A CA 1
ATOM 586 C C . LEU A 1 77 ? 4.541 -7.219 3.649 1.00 95.56 77 LEU A C 1
ATOM 588 O O . LEU A 1 77 ? 5.633 -6.778 3.999 1.00 95.56 77 LEU A O 1
ATOM 592 N N . THR A 1 78 ? 4.436 -8.215 2.779 1.00 96.44 78 THR A N 1
ATOM 593 C CA . THR A 1 78 ? 5.564 -8.716 1.991 1.00 96.44 78 THR A CA 1
ATOM 594 C C . THR A 1 78 ? 5.172 -8.804 0.529 1.00 96.44 78 THR A C 1
ATOM 596 O O . THR A 1 78 ? 4.113 -9.333 0.186 1.00 96.44 78 THR A O 1
ATOM 599 N N . PHE A 1 79 ? 6.048 -8.295 -0.328 1.00 95.94 79 PHE A N 1
ATOM 600 C CA . PHE A 1 79 ? 5.866 -8.248 -1.768 1.00 95.94 79 PHE A CA 1
ATOM 601 C C . PHE A 1 79 ? 6.910 -9.099 -2.476 1.00 95.94 79 PHE A C 1
ATOM 603 O O . PHE A 1 79 ? 8.061 -9.227 -2.044 1.00 95.94 79 PHE A O 1
ATOM 610 N N . THR A 1 80 ? 6.512 -9.659 -3.609 1.00 95.81 80 THR A N 1
ATOM 611 C CA . THR A 1 80 ? 7.429 -10.291 -4.552 1.00 95.81 80 THR A CA 1
ATOM 612 C C . THR A 1 80 ? 7.029 -9.937 -5.972 1.00 95.81 80 THR A C 1
ATOM 614 O O . THR A 1 80 ? 5.865 -9.629 -6.234 1.00 95.81 80 THR A O 1
ATOM 617 N N . HIS A 1 81 ? 8.005 -9.996 -6.872 1.00 97.38 81 HIS A N 1
ATOM 618 C CA . HIS A 1 81 ? 7.798 -9.914 -8.307 1.00 97.38 81 HIS A CA 1
ATOM 619 C C . HIS A 1 81 ? 6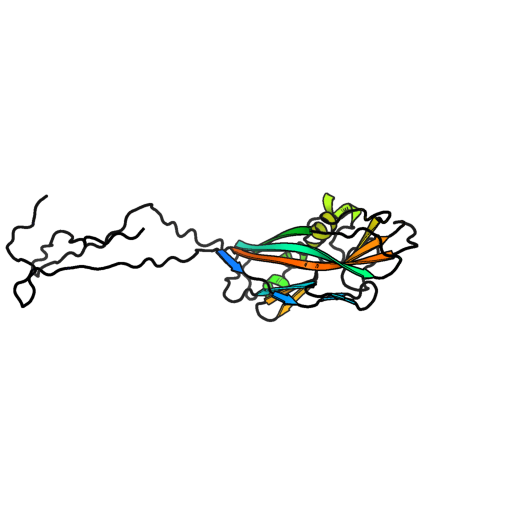.639 -10.801 -8.782 1.00 97.38 81 HIS A C 1
ATOM 621 O O . HIS A 1 81 ? 6.570 -11.977 -8.415 1.00 97.38 81 HIS A O 1
ATOM 627 N N . ASP A 1 82 ? 5.781 -10.237 -9.631 1.00 97.56 82 ASP A N 1
ATOM 628 C CA . ASP A 1 82 ? 4.775 -10.967 -10.406 1.00 97.56 82 ASP A CA 1
ATOM 629 C C . ASP A 1 82 ? 5.184 -11.060 -11.884 1.00 97.56 82 ASP A C 1
ATOM 631 O O . ASP A 1 82 ? 5.396 -12.154 -12.411 1.00 97.56 82 ASP A O 1
ATOM 635 N N . SER A 1 83 ? 5.312 -9.907 -12.547 1.00 97.38 83 SER A N 1
ATOM 636 C CA . SER A 1 83 ? 5.587 -9.825 -13.982 1.00 97.38 83 SER A CA 1
ATOM 637 C C . SER A 1 83 ? 6.255 -8.509 -14.391 1.00 97.38 83 SER A C 1
ATOM 639 O O . SER A 1 83 ? 6.283 -7.529 -13.639 1.00 97.38 83 SER A O 1
ATOM 641 N N . PHE A 1 84 ? 6.789 -8.496 -15.617 1.00 97.75 84 PHE A N 1
ATOM 642 C CA . PHE A 1 84 ? 7.294 -7.299 -16.289 1.00 97.75 84 PHE A CA 1
ATOM 643 C C . PHE A 1 84 ? 6.435 -6.908 -17.499 1.00 97.75 84 PHE A C 1
ATOM 645 O O . PHE A 1 84 ? 5.892 -7.772 -18.191 1.00 97.75 84 PHE A O 1
ATOM 652 N N . SER A 1 85 ? 6.412 -5.614 -17.821 1.00 96.88 85 SER A N 1
ATOM 653 C CA . SER A 1 85 ? 5.962 -5.089 -19.119 1.00 96.88 85 SER A CA 1
ATOM 654 C C . SER A 1 85 ? 6.889 -3.984 -19.650 1.00 96.88 85 SER A C 1
ATOM 656 O O . SER A 1 85 ? 7.926 -3.673 -19.054 1.00 96.88 85 SER A O 1
ATOM 658 N N . GLY A 1 86 ? 6.529 -3.397 -20.795 1.00 95.19 86 GLY A N 1
ATOM 659 C CA . GLY A 1 86 ? 7.315 -2.376 -21.480 1.00 95.19 86 GLY A CA 1
ATOM 660 C C . GLY A 1 86 ? 8.428 -2.967 -22.346 1.00 95.19 86 GLY A C 1
ATOM 661 O O . GLY A 1 86 ? 8.174 -3.731 -23.278 1.00 95.19 86 GLY A O 1
ATOM 662 N N . GLY A 1 87 ? 9.658 -2.539 -22.081 1.00 94.31 87 GLY A N 1
ATOM 663 C CA . GLY A 1 87 ? 10.850 -2.862 -22.853 1.00 94.31 87 GLY A CA 1
ATOM 664 C C . GLY A 1 87 ? 11.413 -4.266 -22.610 1.00 94.31 87 GLY A C 1
ATOM 665 O O . GLY A 1 87 ? 10.707 -5.213 -22.273 1.00 94.31 87 GLY A O 1
ATOM 666 N N . THR A 1 88 ? 12.721 -4.421 -22.819 1.00 95.75 88 THR A N 1
ATOM 667 C CA . THR A 1 88 ? 13.393 -5.714 -22.627 1.00 95.75 88 THR A CA 1
ATOM 668 C C . THR A 1 88 ? 13.568 -5.978 -21.138 1.00 95.75 88 THR A C 1
ATOM 670 O O . THR A 1 88 ? 14.353 -5.287 -20.486 1.00 95.75 88 THR A O 1
ATOM 673 N N . ALA A 1 89 ? 12.840 -6.972 -20.625 1.00 94.75 89 ALA A N 1
ATOM 674 C CA . ALA A 1 89 ? 12.874 -7.364 -19.222 1.00 94.75 89 ALA A CA 1
ATOM 675 C C . ALA A 1 89 ? 14.284 -7.809 -18.773 1.00 94.75 89 ALA A C 1
ATOM 677 O O . ALA A 1 89 ? 14.988 -8.473 -19.545 1.00 94.75 89 ALA A O 1
ATOM 678 N N . PRO A 1 90 ? 14.695 -7.468 -17.537 1.00 94.75 90 PRO A N 1
ATOM 679 C CA . PRO A 1 90 ? 15.925 -7.975 -16.941 1.00 94.75 90 PRO A CA 1
ATOM 680 C C . PRO A 1 90 ? 15.807 -9.469 -16.602 1.00 94.75 90 PRO A C 1
ATOM 682 O O . PRO A 1 90 ? 14.735 -10.072 -16.666 1.00 94.75 90 PRO A O 1
ATOM 685 N N . SER A 1 91 ? 16.940 -10.076 -16.255 1.00 94.06 91 SER A N 1
ATOM 686 C CA . SER A 1 91 ? 17.005 -11.470 -15.806 1.00 94.06 91 SER A CA 1
ATOM 687 C C . SER A 1 91 ? 16.782 -11.619 -14.302 1.00 94.06 91 SER A C 1
ATOM 689 O O . SER A 1 91 ? 16.316 -12.670 -13.858 1.00 94.06 91 SER A O 1
ATOM 691 N N . SER A 1 92 ? 17.109 -10.584 -13.525 1.00 94.62 92 SER A N 1
ATOM 692 C CA . SER A 1 92 ? 16.793 -10.511 -12.101 1.00 94.62 92 SER A CA 1
ATOM 693 C C . SER A 1 92 ? 15.422 -9.892 -11.846 1.00 94.62 92 SER A C 1
ATOM 695 O O . SER A 1 92 ? 14.878 -9.149 -12.659 1.00 94.62 92 SER A O 1
ATOM 697 N N . THR A 1 93 ? 14.870 -10.222 -10.683 1.00 96.06 93 THR A N 1
ATOM 698 C CA . THR A 1 93 ? 13.561 -9.770 -10.205 1.00 96.06 93 THR A CA 1
ATOM 699 C C . THR A 1 93 ? 13.679 -9.309 -8.764 1.00 96.06 93 THR A C 1
ATOM 701 O O . THR A 1 93 ? 14.469 -9.872 -7.999 1.00 96.06 93 THR A O 1
ATOM 704 N N . VAL A 1 94 ? 12.852 -8.352 -8.359 1.00 94.75 94 VAL A N 1
ATOM 705 C CA . VAL A 1 94 ? 12.786 -7.927 -6.961 1.00 94.75 94 VAL A CA 1
ATOM 706 C C . VAL A 1 94 ? 11.943 -8.916 -6.152 1.00 94.75 94 VAL A C 1
ATOM 708 O O . VAL A 1 94 ? 10.798 -9.216 -6.480 1.00 94.75 94 VAL A O 1
ATOM 711 N N . THR A 1 95 ? 12.498 -9.450 -5.065 1.00 90.88 95 THR A N 1
ATOM 712 C CA . THR A 1 95 ? 11.830 -10.484 -4.258 1.00 90.88 95 THR A CA 1
ATOM 713 C C . THR A 1 95 ? 11.920 -10.185 -2.772 1.00 90.88 95 THR A C 1
ATOM 715 O O . THR A 1 95 ? 12.970 -9.749 -2.306 1.00 90.88 95 THR A O 1
ATOM 718 N N . ASN A 1 96 ? 10.872 -10.553 -2.030 1.00 89.38 96 ASN A N 1
ATOM 719 C CA . ASN A 1 96 ? 10.837 -10.542 -0.566 1.00 89.38 96 ASN A CA 1
ATOM 720 C C . ASN A 1 96 ? 11.074 -9.150 0.048 1.00 89.38 96 ASN A C 1
ATOM 722 O O . ASN A 1 96 ? 11.897 -8.981 0.948 1.00 89.38 96 ASN A O 1
ATOM 726 N N . VAL A 1 97 ? 10.349 -8.152 -0.460 1.00 92.69 97 VAL A N 1
ATOM 727 C CA . VAL A 1 97 ? 10.345 -6.796 0.104 1.00 92.69 97 VAL A CA 1
ATOM 728 C C . VAL A 1 97 ? 9.322 -6.770 1.230 1.00 92.69 97 VAL A C 1
ATOM 730 O O . VAL A 1 97 ? 8.120 -6.839 0.973 1.00 92.69 97 VAL A O 1
ATOM 733 N N . ALA A 1 98 ? 9.797 -6.731 2.472 1.00 93.69 98 ALA A N 1
ATOM 734 C CA . ALA A 1 98 ? 8.954 -6.655 3.658 1.00 93.69 98 ALA A CA 1
ATOM 735 C C . ALA A 1 98 ? 8.831 -5.205 4.130 1.00 93.69 98 ALA A C 1
ATOM 737 O O . ALA A 1 98 ? 9.826 -4.487 4.192 1.00 93.69 98 ALA A O 1
ATOM 738 N N . MET A 1 99 ? 7.617 -4.795 4.483 1.00 92.69 99 MET A N 1
ATOM 739 C CA . MET A 1 99 ? 7.295 -3.429 4.878 1.00 92.69 99 MET A CA 1
ATOM 740 C C . MET A 1 99 ? 6.387 -3.423 6.100 1.00 92.69 99 MET A C 1
ATOM 742 O O . MET A 1 99 ? 5.542 -4.304 6.244 1.00 92.69 99 MET A O 1
ATOM 746 N N . SER A 1 100 ? 6.548 -2.406 6.944 1.00 94.75 100 SER A N 1
ATOM 747 C CA . SER A 1 100 ? 5.720 -2.181 8.127 1.00 94.75 100 SER A CA 1
ATOM 748 C C . SER A 1 100 ? 5.283 -0.724 8.168 1.00 94.75 100 SER A C 1
ATOM 750 O O . SER A 1 100 ? 6.108 0.191 8.147 1.00 94.75 100 SER A O 1
ATOM 752 N N . PHE A 1 101 ? 3.974 -0.512 8.199 1.00 95.38 101 PHE A N 1
ATOM 753 C CA . PHE A 1 101 ? 3.349 0.799 8.227 1.00 95.38 101 PHE A CA 1
ATOM 754 C C . PHE A 1 101 ? 2.596 0.986 9.534 1.00 95.38 101 PHE A C 1
ATOM 756 O O . PHE A 1 101 ? 1.892 0.087 9.983 1.00 95.38 101 PHE A O 1
ATOM 763 N N . VAL A 1 102 ? 2.709 2.172 10.128 1.00 95.31 102 VAL A N 1
ATOM 764 C CA . VAL A 1 102 ? 2.046 2.499 11.395 1.00 95.31 102 VAL A CA 1
ATOM 765 C C . VAL A 1 102 ? 1.323 3.830 11.265 1.00 95.31 102 VAL A C 1
ATOM 767 O O . VAL A 1 102 ? 1.918 4.826 10.851 1.00 95.31 102 VAL A O 1
ATOM 770 N N . PHE A 1 103 ? 0.045 3.855 11.635 1.00 95.50 103 PHE A N 1
ATOM 771 C CA . PHE A 1 103 ? -0.769 5.061 11.738 1.00 95.50 103 PHE A CA 1
ATOM 772 C C . PHE A 1 103 ? -1.360 5.176 13.141 1.00 95.50 103 PHE A C 1
ATOM 774 O O . PHE A 1 103 ? -2.124 4.319 13.575 1.00 95.50 103 PHE A O 1
ATOM 781 N N . THR A 1 104 ? -1.036 6.263 13.837 1.00 94.69 104 THR A N 1
ATOM 782 C CA . THR A 1 104 ? -1.639 6.601 15.130 1.00 94.69 104 THR A CA 1
ATOM 783 C C . THR A 1 104 ? -2.713 7.663 14.920 1.00 94.69 104 THR A C 1
ATOM 785 O O . THR A 1 104 ? -2.437 8.728 14.363 1.00 94.69 104 THR A O 1
ATOM 788 N N . LEU A 1 105 ? -3.930 7.399 15.391 1.00 94.44 105 LEU A N 1
ATOM 789 C CA . LEU A 1 105 ? -5.077 8.284 15.229 1.00 94.44 105 LEU A CA 1
ATOM 790 C C . LEU A 1 105 ? -4.872 9.576 16.037 1.00 94.44 105 LEU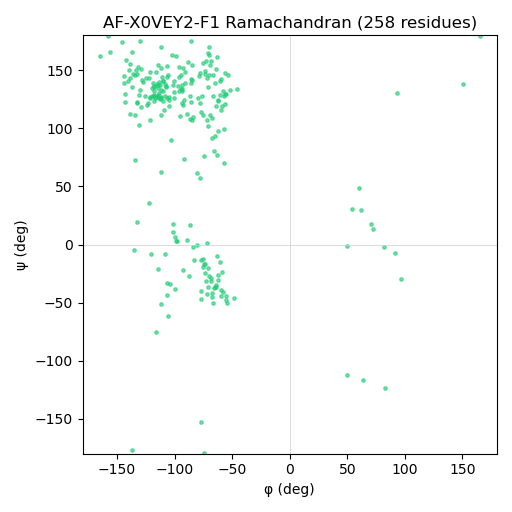 A C 1
ATOM 792 O O . LEU A 1 105 ? -4.952 9.584 17.265 1.00 94.44 105 LEU A O 1
ATOM 796 N N . ALA A 1 106 ? -4.641 10.697 15.350 1.00 90.25 106 ALA A N 1
ATOM 797 C CA . ALA A 1 106 ? -4.451 12.005 15.990 1.00 90.25 106 ALA A CA 1
ATOM 798 C C . ALA A 1 106 ? -5.749 12.582 16.589 1.00 90.25 106 ALA A C 1
ATOM 800 O O . ALA A 1 106 ? -5.714 13.449 17.462 1.00 90.25 106 ALA A O 1
ATOM 801 N N . THR A 1 107 ? -6.900 12.099 16.122 1.00 93.50 107 THR A N 1
ATOM 802 C CA . THR A 1 107 ? -8.234 12.456 16.605 1.00 93.50 107 THR A CA 1
ATOM 803 C C . THR A 1 107 ? -9.160 11.241 16.522 1.00 93.50 107 THR A C 1
ATOM 805 O O . THR A 1 107 ? -8.780 10.195 16.003 1.00 93.50 107 THR A O 1
ATOM 808 N N . SER A 1 108 ? -10.379 11.372 17.036 1.00 95.88 108 SER A N 1
ATOM 809 C CA . SER A 1 108 ? -11.422 10.361 16.877 1.00 95.88 108 SER A CA 1
ATOM 810 C C . SER A 1 108 ? -12.151 10.587 15.555 1.00 95.88 108 SER A C 1
ATOM 812 O O . SER A 1 108 ? -12.458 11.733 15.212 1.00 95.88 108 SER A O 1
ATOM 814 N N . TYR A 1 109 ? -12.465 9.513 14.832 1.00 96.75 109 TYR A N 1
ATOM 815 C CA . TYR A 1 109 ? -13.141 9.587 13.538 1.00 96.75 109 TYR A CA 1
ATOM 816 C C . TYR A 1 109 ? -14.538 8.974 13.606 1.00 96.75 109 TYR A C 1
ATOM 818 O O . TYR A 1 109 ? -14.727 7.913 14.194 1.00 96.75 109 TYR A O 1
ATOM 826 N N . PRO A 1 110 ? -15.535 9.589 12.951 1.00 96.31 110 PRO A N 1
ATOM 827 C CA . PRO A 1 110 ? -16.890 9.046 12.916 1.00 96.31 110 PRO A CA 1
ATOM 828 C C . PRO A 1 110 ? -17.044 7.848 11.963 1.00 96.31 110 PRO A C 1
ATOM 830 O O . PRO A 1 110 ? -18.090 7.209 11.959 1.00 96.31 110 PRO A O 1
ATOM 833 N N . SER A 1 111 ? -16.059 7.584 11.096 1.00 97.00 111 SER A N 1
ATOM 834 C CA . SER A 1 111 ? -16.066 6.464 10.143 1.00 97.00 111 SER A CA 1
ATOM 835 C C . SER A 1 111 ? -14.670 6.206 9.575 1.00 97.00 111 SER A C 1
ATOM 837 O O . SER A 1 111 ? -13.825 7.104 9.575 1.00 97.00 111 SER A O 1
ATOM 839 N N . VAL A 1 112 ? -14.464 5.017 8.997 1.00 97.06 112 VAL A N 1
ATOM 840 C CA . VAL A 1 112 ? -13.237 4.670 8.257 1.00 97.06 112 VAL A CA 1
ATOM 841 C C . VAL A 1 112 ? -13.010 5.637 7.098 1.00 97.06 112 VAL A C 1
ATOM 843 O O . VAL A 1 112 ? -11.901 6.116 6.907 1.00 97.06 112 VAL A O 1
ATOM 846 N N . ASN A 1 113 ? -14.062 6.025 6.373 1.00 96.94 113 ASN A N 1
ATOM 847 C CA . ASN A 1 113 ? -13.938 7.019 5.308 1.00 96.94 113 ASN A CA 1
ATOM 848 C C . ASN A 1 113 ? -13.413 8.368 5.827 1.00 96.94 113 ASN A C 1
ATOM 850 O O . ASN A 1 113 ? -12.524 8.955 5.216 1.00 96.94 113 ASN A O 1
ATOM 854 N N . ALA A 1 114 ? -13.926 8.853 6.963 1.00 96.94 114 ALA A N 1
ATOM 855 C CA . ALA A 1 114 ? -13.436 10.090 7.573 1.00 96.94 114 ALA A CA 1
ATOM 856 C C . ALA A 1 114 ? -11.973 9.976 8.032 1.00 96.94 114 ALA A C 1
ATOM 858 O O . ALA A 1 114 ? -11.235 10.947 7.919 1.00 96.94 114 ALA A O 1
ATOM 859 N N . MET A 1 115 ? -11.557 8.799 8.509 1.00 96.19 115 MET A N 1
ATOM 860 C CA . MET A 1 115 ? -10.166 8.512 8.865 1.00 96.19 115 MET A CA 1
ATOM 861 C C . MET A 1 115 ? -9.245 8.510 7.641 1.00 96.19 115 MET A C 1
ATOM 863 O O . MET A 1 115 ? -8.228 9.187 7.647 1.00 96.19 115 MET A O 1
ATOM 867 N N . ILE A 1 116 ? -9.599 7.791 6.574 1.00 95.38 116 ILE A N 1
ATOM 868 C CA . ILE A 1 116 ? -8.741 7.641 5.390 1.00 95.38 116 ILE A CA 1
ATOM 869 C C . ILE A 1 116 ? -8.656 8.936 4.581 1.00 95.38 116 ILE A C 1
ATOM 871 O O . ILE A 1 116 ? -7.602 9.270 4.057 1.00 95.38 116 ILE A O 1
ATOM 875 N N . THR A 1 117 ? -9.743 9.702 4.484 1.00 94.31 117 THR A N 1
ATOM 876 C CA . THR A 1 117 ? -9.753 10.990 3.762 1.00 94.31 117 THR A CA 1
ATOM 877 C C . THR A 1 117 ? -9.173 12.155 4.568 1.00 94.31 117 THR A C 1
ATOM 879 O O . THR A 1 117 ? -9.135 13.282 4.071 1.00 94.31 117 THR A O 1
ATOM 882 N N . SER A 1 118 ? -8.731 11.913 5.804 1.00 94.75 118 SER A N 1
ATOM 883 C CA . SER A 1 118 ? -8.205 12.960 6.670 1.00 94.75 118 SER A CA 1
ATOM 884 C C . SER A 1 118 ? -6.859 13.497 6.184 1.00 94.75 118 SER A C 1
ATOM 886 O O . SER A 1 118 ? -6.088 12.816 5.506 1.00 94.75 118 SER A O 1
ATOM 888 N N . THR A 1 119 ? -6.552 14.741 6.548 1.00 92.50 119 THR A N 1
ATOM 889 C CA . THR A 1 119 ? -5.311 15.407 6.133 1.00 92.50 119 THR A CA 1
ATOM 890 C C . THR A 1 119 ? -4.061 14.674 6.601 1.00 92.50 119 THR A C 1
ATOM 892 O O . THR A 1 119 ? -3.087 14.571 5.865 1.00 92.50 119 THR A O 1
ATOM 895 N N . GLU A 1 120 ? -4.091 14.151 7.815 1.00 92.62 120 GLU A N 1
ATOM 896 C CA . GLU A 1 120 ? -3.010 13.451 8.488 1.00 92.62 120 GLU A CA 1
ATOM 897 C C . GLU A 1 120 ? -2.775 12.073 7.879 1.00 92.62 120 GLU A C 1
ATOM 899 O O . GLU A 1 120 ? -1.627 11.729 7.614 1.00 92.62 120 GLU A O 1
ATOM 904 N N . PHE A 1 121 ? -3.839 11.324 7.567 1.00 94.19 121 PHE A N 1
ATOM 905 C CA . PHE A 1 121 ? -3.697 10.041 6.892 1.00 94.19 121 PHE A CA 1
ATOM 906 C C . PHE A 1 121 ? -3.183 10.236 5.463 1.00 94.19 121 PHE A C 1
ATOM 908 O O . PHE A 1 121 ? -2.230 9.581 5.052 1.00 94.19 121 PHE A O 1
ATOM 915 N N . GLN A 1 122 ? -3.745 11.195 4.720 1.00 92.75 122 GLN A N 1
ATOM 916 C CA . GLN A 1 122 ? -3.293 11.505 3.360 1.00 92.75 122 GLN A CA 1
ATOM 917 C C . GLN A 1 122 ? -1.848 12.029 3.329 1.00 92.75 122 GLN A C 1
ATOM 919 O O . GLN A 1 122 ? -1.087 11.674 2.431 1.00 92.75 122 GLN A O 1
ATOM 924 N N . SER A 1 123 ? -1.438 12.819 4.327 1.00 91.75 123 SER A N 1
ATOM 925 C CA . SER A 1 123 ? -0.044 13.270 4.461 1.00 91.75 123 SER A CA 1
ATOM 926 C C . SER A 1 123 ? 0.904 12.126 4.813 1.00 91.75 123 SER A C 1
ATOM 928 O O . SER A 1 123 ? 2.062 12.165 4.413 1.00 91.75 123 SER A O 1
ATOM 930 N N . LEU A 1 124 ? 0.427 11.115 5.547 1.00 93.94 124 LEU A N 1
ATOM 931 C CA . LEU A 1 124 ? 1.217 9.945 5.913 1.00 93.94 124 LEU A CA 1
ATOM 932 C C . LEU A 1 124 ? 1.369 8.963 4.748 1.00 93.94 124 LEU A C 1
ATOM 934 O O . LEU A 1 124 ? 2.480 8.524 4.477 1.00 93.94 124 LEU A O 1
ATOM 938 N N . VAL A 1 125 ? 0.289 8.632 4.035 1.00 94.31 125 VAL A N 1
ATOM 939 C CA . VAL A 1 125 ? 0.362 7.754 2.851 1.00 94.31 125 VAL A CA 1
ATOM 940 C C . VAL A 1 125 ? 1.178 8.410 1.736 1.00 94.31 125 VAL A C 1
ATOM 942 O O . VAL A 1 125 ? 1.961 7.744 1.050 1.00 94.31 125 VAL A O 1
ATOM 945 N N . GLY A 1 126 ? 1.037 9.730 1.611 1.00 90.00 126 GLY A N 1
ATOM 946 C CA . GLY A 1 126 ? 1.651 10.534 0.571 1.00 90.00 126 GLY A CA 1
ATOM 947 C C . GLY A 1 126 ? 0.716 10.705 -0.621 1.00 90.00 126 GLY A C 1
ATOM 948 O O . GLY A 1 126 ? 0.154 9.742 -1.137 1.00 90.00 126 GLY A O 1
ATOM 949 N N . ALA A 1 127 ? 0.546 11.944 -1.072 1.00 78.00 127 ALA A N 1
ATOM 950 C CA . ALA A 1 127 ? -0.223 12.300 -2.256 1.00 78.00 127 ALA A CA 1
ATOM 951 C C . ALA A 1 127 ? 0.706 12.594 -3.445 1.00 78.00 127 ALA A C 1
ATOM 953 O O . ALA A 1 127 ? 1.903 12.855 -3.301 1.00 78.00 127 ALA A O 1
ATOM 954 N N . THR A 1 128 ? 0.156 12.597 -4.660 1.00 68.81 128 THR A N 1
ATOM 955 C CA . THR A 1 128 ? 0.924 12.991 -5.848 1.00 68.81 128 THR A CA 1
ATOM 956 C C . THR A 1 128 ? 1.511 14.394 -5.660 1.00 68.81 128 THR A C 1
ATOM 958 O O . THR A 1 128 ? 0.779 15.360 -5.456 1.00 68.81 128 THR A O 1
ATOM 961 N N . GLY A 1 129 ? 2.840 14.500 -5.733 1.00 70.38 129 GLY A N 1
ATOM 962 C CA . GLY A 1 129 ? 3.574 15.757 -5.562 1.00 70.38 129 GLY A CA 1
ATOM 963 C C . GLY A 1 129 ? 4.024 16.079 -4.131 1.00 70.38 129 GLY A C 1
ATOM 964 O O . GLY A 1 129 ? 4.782 17.030 -3.966 1.00 70.38 129 GLY A O 1
ATOM 965 N N . THR A 1 130 ? 3.620 15.306 -3.114 1.00 83.25 130 THR A N 1
ATOM 966 C CA . THR A 1 130 ? 4.208 15.396 -1.757 1.00 83.25 130 THR A CA 1
ATOM 9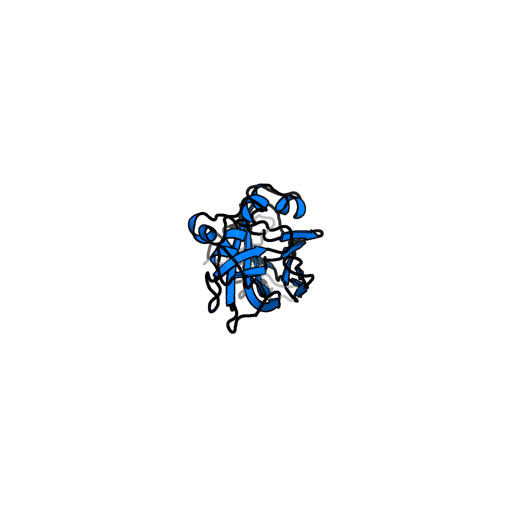67 C C . THR A 1 130 ? 5.366 14.424 -1.558 1.00 83.25 130 THR A C 1
ATOM 969 O O . THR A 1 130 ? 6.199 14.628 -0.681 1.00 83.25 130 THR A O 1
ATOM 972 N N . ASN A 1 131 ? 5.397 13.372 -2.373 1.00 90.31 131 ASN A N 1
ATOM 973 C CA . ASN A 1 131 ? 6.383 12.303 -2.304 1.00 90.31 131 ASN A CA 1
ATOM 974 C C . ASN A 1 131 ? 7.708 12.751 -2.926 1.00 90.31 131 ASN A C 1
ATOM 976 O O . ASN A 1 131 ? 7.735 13.520 -3.894 1.00 90.31 131 ASN A O 1
ATOM 980 N N . GLN A 1 132 ? 8.804 12.241 -2.386 1.00 92.56 132 GLN A N 1
ATOM 981 C CA . GLN A 1 132 ? 10.136 12.449 -2.924 1.00 92.56 132 GLN A CA 1
ATOM 982 C C . GLN A 1 132 ? 10.338 11.639 -4.209 1.00 92.56 132 GLN A C 1
ATOM 984 O O . GLN A 1 132 ? 9.670 10.638 -4.462 1.00 92.56 132 GLN A O 1
ATOM 989 N N . SER A 1 133 ? 11.299 12.060 -5.031 1.00 92.06 133 SER A N 1
ATOM 990 C CA . SER A 1 133 ? 11.796 11.206 -6.112 1.00 92.06 133 SER A CA 1
ATOM 991 C C . SER A 1 133 ? 12.454 9.948 -5.537 1.00 92.06 133 SER A C 1
ATOM 993 O O . SER A 1 133 ? 12.891 9.953 -4.384 1.00 92.06 133 SER A O 1
ATOM 995 N N . ILE A 1 134 ? 12.615 8.901 -6.356 1.00 92.31 134 ILE A N 1
ATOM 996 C CA . ILE A 1 134 ? 13.319 7.665 -5.958 1.00 92.31 134 ILE A CA 1
ATOM 997 C C . ILE A 1 134 ? 14.668 7.978 -5.287 1.00 92.31 134 ILE A C 1
ATOM 999 O O . ILE A 1 134 ? 14.954 7.485 -4.201 1.00 92.31 134 ILE A O 1
ATOM 1003 N N . ALA A 1 135 ? 15.457 8.888 -5.870 1.00 91.25 135 ALA A N 1
ATOM 1004 C CA . ALA A 1 135 ? 16.774 9.268 -5.352 1.00 91.25 135 ALA A CA 1
ATOM 1005 C C . ALA A 1 135 ? 16.749 9.902 -3.945 1.00 91.25 135 ALA A C 1
ATOM 1007 O O . ALA A 1 135 ? 17.741 9.832 -3.219 1.00 91.25 135 ALA A O 1
ATOM 1008 N N . ASN A 1 136 ? 15.634 10.528 -3.561 1.00 92.81 136 ASN A N 1
ATOM 1009 C CA . ASN A 1 136 ? 15.491 11.256 -2.300 1.00 92.81 136 ASN A CA 1
ATOM 1010 C C . ASN A 1 136 ? 14.597 10.531 -1.283 1.00 92.81 136 ASN A C 1
ATOM 1012 O O . ASN A 1 136 ? 14.542 10.954 -0.129 1.00 92.81 136 ASN A O 1
ATOM 1016 N N . ALA A 1 137 ? 13.923 9.449 -1.678 1.00 94.25 137 ALA A N 1
ATOM 1017 C CA . ALA A 1 137 ? 12.954 8.739 -0.848 1.00 94.25 137 ALA A CA 1
ATOM 1018 C C . ALA A 1 137 ? 13.548 8.284 0.497 1.00 94.25 137 ALA A C 1
ATOM 1020 O O . ALA A 1 137 ? 12.966 8.543 1.543 1.00 94.25 137 ALA A O 1
ATOM 1021 N N . CYS A 1 138 ? 14.760 7.722 0.501 1.00 94.19 138 CYS A N 1
ATOM 1022 C CA . CYS A 1 138 ? 15.406 7.268 1.738 1.00 94.19 138 CYS A CA 1
ATOM 1023 C C . CYS A 1 138 ? 15.936 8.379 2.651 1.00 94.19 138 CYS A C 1
ATOM 1025 O O . CYS A 1 138 ? 16.172 8.143 3.833 1.00 94.19 138 CYS A O 1
ATOM 1027 N N . THR A 1 139 ? 16.233 9.559 2.105 1.00 94.56 139 THR A N 1
ATOM 1028 C CA . THR A 1 139 ? 16.979 10.601 2.833 1.00 94.56 139 THR A CA 1
ATOM 1029 C C . THR A 1 139 ? 16.102 11.767 3.258 1.00 94.56 139 THR A C 1
ATOM 1031 O O . THR A 1 139 ? 16.346 12.361 4.306 1.00 94.56 139 THR A O 1
ATOM 1034 N N . LEU A 1 140 ? 15.093 12.096 2.452 1.00 93.62 140 LEU A N 1
ATOM 1035 C CA . LEU A 1 140 ? 14.172 13.212 2.664 1.00 93.62 140 LEU A CA 1
ATOM 1036 C C . LEU A 1 140 ? 12.712 12.756 2.783 1.00 93.62 140 LEU A C 1
ATOM 1038 O O . LEU A 1 140 ? 11.846 13.584 3.058 1.00 93.62 140 LEU A O 1
ATOM 1042 N N . GLY A 1 141 ? 12.431 11.477 2.527 1.00 92.75 141 GLY A N 1
ATOM 1043 C CA . GLY A 1 141 ? 11.082 10.933 2.533 1.00 92.75 141 GLY A CA 1
ATOM 1044 C C . GLY A 1 141 ? 10.492 10.812 3.929 1.00 92.75 141 GLY A C 1
ATOM 1045 O O . GLY A 1 141 ? 11.186 10.495 4.894 1.00 92.75 141 GLY A O 1
ATOM 1046 N N . THR A 1 142 ? 9.191 11.066 4.030 1.00 92.56 142 THR A N 1
ATOM 1047 C CA . THR A 1 142 ? 8.437 10.959 5.291 1.00 92.56 142 THR A CA 1
ATOM 1048 C C . THR A 1 142 ? 7.102 10.241 5.129 1.00 92.56 142 THR A C 1
ATOM 1050 O O . THR A 1 142 ? 6.392 10.052 6.113 1.00 92.56 142 THR A O 1
ATOM 1053 N N . THR A 1 143 ? 6.729 9.881 3.902 1.00 95.81 143 THR A N 1
ATOM 1054 C CA . THR A 1 143 ? 5.462 9.218 3.592 1.00 95.81 143 THR A CA 1
ATOM 1055 C C . THR A 1 143 ? 5.647 7.707 3.448 1.00 95.81 143 THR A C 1
ATOM 1057 O O . THR A 1 143 ? 6.750 7.220 3.201 1.00 95.81 143 THR A O 1
ATOM 1060 N N . TRP A 1 144 ? 4.562 6.941 3.534 1.00 96.38 144 TRP A N 1
ATOM 1061 C CA . TRP A 1 144 ? 4.576 5.508 3.228 1.00 96.38 144 TRP A CA 1
ATOM 1062 C C . TRP A 1 144 ? 4.942 5.234 1.768 1.00 96.38 144 TRP A C 1
ATOM 1064 O O . TRP A 1 144 ? 5.577 4.225 1.472 1.00 96.38 144 TRP A O 1
ATOM 1074 N N . THR A 1 145 ? 4.596 6.142 0.852 1.00 95.88 145 THR A N 1
ATOM 1075 C CA . THR A 1 145 ? 5.058 6.049 -0.538 1.00 95.88 145 THR A CA 1
ATOM 1076 C C . THR A 1 145 ? 6.577 6.238 -0.636 1.00 95.88 145 THR A C 1
ATOM 1078 O O . THR A 1 145 ? 7.231 5.558 -1.425 1.00 95.88 145 THR A O 1
ATOM 1081 N N . ASP A 1 146 ? 7.171 7.119 0.172 1.00 96.06 146 ASP A N 1
ATOM 1082 C CA . ASP A 1 146 ? 8.630 7.258 0.217 1.00 96.06 146 ASP A CA 1
ATOM 1083 C C . ASP A 1 146 ? 9.295 6.013 0.811 1.00 96.06 146 ASP A C 1
ATOM 1085 O O . ASP A 1 146 ? 10.285 5.540 0.262 1.00 96.06 146 ASP A O 1
ATOM 1089 N N . GLN A 1 147 ? 8.723 5.442 1.877 1.00 96.06 147 GLN A N 1
ATOM 1090 C CA . GLN A 1 147 ? 9.163 4.162 2.444 1.00 96.06 147 GLN A CA 1
ATOM 1091 C C . GLN A 1 147 ? 9.161 3.065 1.364 1.00 96.06 147 GLN A C 1
ATOM 1093 O O . GLN A 1 147 ? 10.168 2.389 1.183 1.00 96.06 147 GLN A O 1
ATOM 1098 N N . TRP A 1 148 ? 8.076 2.950 0.584 1.00 95.94 148 TRP A N 1
ATOM 1099 C CA . TRP A 1 148 ? 7.983 2.012 -0.545 1.00 95.94 148 TRP A CA 1
ATOM 1100 C C . TRP A 1 148 ? 9.129 2.197 -1.535 1.00 95.94 148 TRP A C 1
ATOM 1102 O O . TRP A 1 148 ? 9.820 1.245 -1.881 1.00 95.94 148 TRP A O 1
ATOM 1112 N N . ASN A 1 149 ? 9.365 3.434 -1.964 1.00 95.12 149 ASN A N 1
ATOM 1113 C CA . ASN A 1 149 ? 10.426 3.730 -2.920 1.00 95.12 149 ASN A CA 1
ATOM 1114 C C . ASN A 1 149 ? 11.833 3.531 -2.339 1.00 95.12 149 ASN A C 1
ATOM 1116 O O . ASN A 1 149 ? 12.754 3.245 -3.096 1.00 95.12 149 ASN A O 1
ATOM 1120 N N . CYS A 1 150 ? 12.003 3.700 -1.027 1.00 95.62 150 CYS A N 1
ATOM 1121 C CA . CYS A 1 150 ? 13.280 3.523 -0.350 1.00 95.62 150 CYS A CA 1
ATOM 1122 C C . CYS A 1 150 ? 13.647 2.048 -0.140 1.00 95.62 150 CYS A C 1
ATOM 1124 O O . CYS A 1 150 ? 14.809 1.678 -0.306 1.00 95.62 150 CYS A O 1
ATOM 1126 N N . ASP A 1 151 ? 12.668 1.215 0.218 1.00 95.06 151 ASP A N 1
ATOM 1127 C CA . ASP A 1 151 ? 12.887 -0.209 0.494 1.00 95.06 151 ASP A CA 1
ATOM 1128 C C . ASP A 1 151 ? 13.112 -1.020 -0.800 1.00 95.06 151 ASP A C 1
ATOM 1130 O O . ASP A 1 151 ? 13.643 -2.134 -0.767 1.00 95.06 151 ASP A O 1
ATOM 1134 N N . MET A 1 152 ? 12.757 -0.450 -1.956 1.00 95.06 152 MET A N 1
ATOM 1135 C CA . MET A 1 152 ? 13.061 -1.008 -3.272 1.00 95.06 152 MET A CA 1
ATOM 1136 C C . MET A 1 152 ? 14.544 -0.844 -3.645 1.00 95.06 152 MET A C 1
ATOM 1138 O O . MET A 1 152 ? 15.177 0.159 -3.312 1.00 95.06 152 MET A O 1
ATOM 1142 N N . PRO A 1 153 ? 15.137 -1.801 -4.385 1.00 94.06 153 PRO A N 1
ATOM 1143 C CA . PRO A 1 153 ? 16.523 -1.673 -4.808 1.00 94.06 153 PRO A CA 1
ATOM 1144 C C . PRO A 1 153 ? 16.697 -0.514 -5.798 1.00 94.06 153 PRO A C 1
ATOM 1146 O O . PRO A 1 153 ? 15.855 -0.261 -6.650 1.00 94.06 153 PRO A O 1
ATOM 1149 N N . ASN A 1 154 ? 17.842 0.166 -5.740 1.00 92.69 154 ASN A N 1
ATOM 1150 C CA . ASN A 1 154 ? 18.140 1.270 -6.663 1.00 92.69 154 ASN A CA 1
ATOM 1151 C C . ASN A 1 154 ? 18.566 0.797 -8.065 1.00 92.69 154 ASN A C 1
ATOM 1153 O O . ASN A 1 154 ? 18.618 1.594 -9.003 1.00 92.69 154 ASN A O 1
ATOM 1157 N N . THR A 1 155 ? 18.889 -0.489 -8.213 1.00 94.56 155 THR A N 1
ATOM 1158 C CA . THR A 1 155 ? 19.340 -1.103 -9.468 1.00 94.56 155 THR A CA 1
ATOM 1159 C C . THR A 1 155 ? 18.808 -2.523 -9.601 1.00 94.56 155 THR A C 1
ATOM 1161 O O . THR A 1 155 ? 18.786 -3.256 -8.611 1.00 94.56 155 THR A O 1
ATOM 1164 N N . LEU A 1 156 ? 18.488 -2.928 -10.828 1.00 95.31 156 LEU A N 1
ATOM 1165 C CA . LEU A 1 156 ? 18.071 -4.283 -11.185 1.00 95.31 156 LEU A CA 1
ATOM 1166 C C . LEU A 1 156 ? 18.821 -4.707 -12.457 1.00 95.31 156 LEU A C 1
ATOM 1168 O O . LEU A 1 156 ? 18.628 -4.124 -13.523 1.00 95.31 156 LEU A O 1
ATOM 1172 N N . ASP A 1 157 ? 19.734 -5.673 -12.340 1.00 94.44 157 ASP A N 1
ATOM 1173 C CA . ASP A 1 157 ? 20.772 -5.960 -13.344 1.00 94.44 157 ASP A CA 1
ATOM 1174 C C . ASP A 1 157 ? 21.541 -4.692 -13.771 1.00 94.44 157 ASP A C 1
ATOM 1176 O O . ASP A 1 157 ? 22.295 -4.116 -12.987 1.00 94.44 157 ASP A O 1
ATOM 1180 N N . THR A 1 158 ? 21.373 -4.265 -15.025 1.00 94.81 158 THR A N 1
ATOM 1181 C CA . THR A 1 158 ? 21.987 -3.062 -15.603 1.00 94.81 158 THR A CA 1
ATOM 1182 C C . THR A 1 158 ? 21.037 -1.865 -15.622 1.00 94.81 158 THR A C 1
ATOM 1184 O O . THR A 1 158 ? 21.390 -0.834 -16.187 1.00 94.81 158 THR A O 1
ATOM 1187 N N . LEU A 1 159 ? 19.823 -2.011 -15.084 1.00 97.00 159 LEU A N 1
ATOM 1188 C CA . LEU A 1 159 ? 18.805 -0.967 -15.047 1.00 97.00 159 LEU A CA 1
ATOM 1189 C C . LEU A 1 159 ? 18.835 -0.225 -13.708 1.00 97.00 159 LEU A C 1
ATOM 1191 O O . LEU A 1 159 ? 19.196 -0.779 -12.668 1.00 97.00 159 LEU A O 1
ATOM 1195 N N . PHE A 1 160 ? 18.396 1.025 -13.737 1.00 95.75 160 PHE A N 1
ATOM 1196 C CA . PHE A 1 160 ? 18.290 1.926 -12.597 1.00 95.75 160 PHE A CA 1
ATOM 1197 C C . PHE A 1 160 ? 16.824 2.176 -12.258 1.00 95.75 160 PHE A C 1
ATOM 1199 O O . PHE A 1 160 ? 15.999 2.351 -13.159 1.00 95.75 160 PHE A O 1
ATOM 1206 N N . ALA A 1 161 ? 16.502 2.228 -10.965 1.00 95.00 161 ALA A N 1
ATOM 1207 C CA . ALA A 1 161 ? 15.184 2.648 -10.508 1.00 95.00 161 ALA A CA 1
ATOM 1208 C C . ALA A 1 161 ? 14.934 4.101 -10.941 1.00 95.00 161 ALA A C 1
ATOM 1210 O O . ALA A 1 161 ? 15.732 4.995 -10.651 1.00 95.00 161 ALA A O 1
ATOM 1211 N N . TYR A 1 162 ? 13.835 4.336 -11.654 1.00 93.00 162 TYR A N 1
ATOM 1212 C CA . TYR A 1 162 ? 13.553 5.615 -12.303 1.00 93.00 162 TYR A CA 1
ATOM 1213 C C . TYR A 1 162 ? 12.376 6.351 -11.672 1.00 93.00 162 TYR A C 1
ATOM 1215 O O . TYR A 1 162 ? 12.472 7.525 -11.317 1.00 93.00 162 TYR A O 1
ATOM 1223 N N . THR A 1 163 ? 11.253 5.653 -11.531 1.00 93.38 163 THR A N 1
ATOM 1224 C CA . THR A 1 163 ? 10.029 6.157 -10.906 1.00 93.38 163 THR A CA 1
ATOM 1225 C C . THR A 1 163 ? 9.184 4.977 -10.425 1.00 93.38 163 THR A C 1
ATOM 1227 O O . THR A 1 163 ? 9.557 3.816 -10.600 1.00 93.38 163 THR A O 1
ATOM 1230 N N . SER A 1 164 ? 8.044 5.268 -9.816 1.00 94.62 164 SER A N 1
ATOM 1231 C CA . SER A 1 164 ? 7.044 4.286 -9.422 1.00 94.62 164 SER A CA 1
ATOM 1232 C C . SER A 1 164 ? 5.642 4.845 -9.629 1.00 94.62 164 SER A C 1
ATOM 1234 O O . SER A 1 164 ? 5.451 6.059 -9.713 1.00 94.62 164 SER A O 1
ATOM 1236 N N . GLY A 1 165 ? 4.637 3.981 -9.735 1.00 94.12 165 GLY A N 1
ATOM 1237 C CA . GLY A 1 165 ? 3.240 4.415 -9.729 1.00 94.12 165 GLY A CA 1
ATOM 1238 C C . GLY A 1 165 ? 2.248 3.365 -10.204 1.00 94.12 165 GLY A C 1
ATOM 1239 O O . GLY A 1 165 ? 2.612 2.255 -10.577 1.00 94.12 165 GLY A O 1
ATOM 1240 N N . ILE A 1 166 ? 0.967 3.736 -10.189 1.00 94.00 166 ILE A N 1
ATOM 1241 C CA . ILE A 1 166 ? -0.138 2.854 -10.600 1.00 94.00 166 ILE A CA 1
ATOM 1242 C C . ILE A 1 166 ? -0.702 3.264 -11.962 1.00 94.00 166 ILE A C 1
ATOM 1244 O O . ILE A 1 166 ? -0.948 2.409 -12.810 1.00 94.00 166 ILE A O 1
ATOM 1248 N N . GLY A 1 167 ? -0.897 4.567 -12.183 1.00 89.56 167 GLY A N 1
ATOM 1249 C CA . GLY A 1 167 ? -1.541 5.107 -13.383 1.00 89.56 167 GLY A CA 1
ATOM 1250 C C . GLY A 1 167 ? -0.606 5.890 -14.305 1.00 89.56 167 GLY A C 1
ATOM 1251 O O . GLY A 1 167 ? 0.503 6.256 -13.930 1.00 89.56 167 GLY A O 1
ATOM 1252 N N . SER A 1 168 ? -1.098 6.226 -15.499 1.00 76.44 168 SER A N 1
ATOM 1253 C CA . SER A 1 168 ? -0.356 6.901 -16.581 1.00 76.44 168 SER A CA 1
ATOM 1254 C C . SER A 1 168 ? -0.047 8.387 -16.330 1.00 76.44 168 SER A C 1
ATOM 1256 O O . SER A 1 168 ? 0.483 9.066 -17.203 1.00 76.44 168 SER A O 1
ATOM 1258 N N . GLY A 1 169 ? -0.438 8.929 -15.173 1.00 66.69 169 GLY A N 1
ATOM 1259 C CA . GLY A 1 169 ? -0.294 10.347 -14.827 1.00 66.69 169 GLY A CA 1
ATOM 1260 C C . GLY A 1 169 ? 1.024 10.714 -14.139 1.00 66.69 169 GLY A C 1
ATOM 1261 O O . GLY A 1 169 ? 1.173 11.856 -13.710 1.00 66.69 169 GLY A O 1
ATOM 1262 N N . VAL A 1 170 ? 1.958 9.770 -13.980 1.00 69.00 170 VAL A N 1
ATOM 1263 C CA . VAL A 1 170 ? 3.236 10.023 -13.301 1.00 69.00 170 VAL A CA 1
ATOM 1264 C C . VAL A 1 170 ? 4.170 10.789 -14.238 1.00 69.00 170 VAL A C 1
ATOM 1266 O O . VAL A 1 170 ? 4.585 10.279 -15.275 1.00 69.00 170 VAL A O 1
ATOM 1269 N N . VAL A 1 171 ? 4.494 12.032 -13.874 1.00 65.38 171 VAL A N 1
ATOM 1270 C CA . VAL A 1 171 ? 5.420 12.891 -14.624 1.00 65.38 171 VAL A CA 1
ATOM 1271 C C . VAL A 1 171 ? 6.750 12.955 -13.884 1.00 65.38 171 VAL A C 1
ATOM 1273 O O . VAL A 1 171 ? 6.803 13.337 -12.715 1.00 65.38 171 VAL A O 1
ATOM 1276 N N . PHE A 1 172 ? 7.830 12.601 -14.574 1.00 59.34 172 PHE A N 1
ATOM 1277 C CA . PHE A 1 172 ? 9.190 12.645 -14.040 1.00 59.34 172 PHE A CA 1
ATOM 1278 C C . PHE A 1 172 ? 9.597 14.079 -13.628 1.00 59.34 172 PHE A C 1
ATOM 1280 O O . PHE A 1 172 ? 9.254 15.024 -14.345 1.00 59.34 172 PHE A O 1
ATOM 1287 N N . PRO A 1 173 ? 10.331 14.287 -12.511 1.00 59.97 173 PRO A N 1
ATOM 1288 C CA . PRO A 1 173 ? 10.935 13.313 -11.584 1.00 59.97 173 PRO A CA 1
ATOM 1289 C C . PRO A 1 173 ? 10.016 12.823 -10.451 1.00 59.97 173 PRO A C 1
ATOM 1291 O O . PRO A 1 173 ? 10.500 12.311 -9.443 1.00 59.97 173 PRO A O 1
ATOM 1294 N N . GLY A 1 174 ? 8.701 13.014 -10.577 1.00 78.00 174 GLY A N 1
ATOM 1295 C CA . GLY A 1 174 ? 7.733 12.581 -9.577 1.00 78.00 174 GLY A CA 1
ATOM 1296 C C . GLY A 1 174 ? 7.563 11.063 -9.510 1.00 78.00 174 GLY A C 1
ATOM 1297 O O . GLY A 1 174 ? 7.937 10.329 -10.427 1.00 78.00 174 GLY A O 1
ATOM 1298 N N . VAL A 1 175 ? 6.950 10.621 -8.415 1.00 89.00 175 VAL A N 1
ATOM 1299 C CA . VAL A 1 175 ? 6.511 9.242 -8.172 1.00 89.00 175 VAL A CA 1
ATOM 1300 C C . VAL A 1 175 ? 5.004 9.222 -7.917 1.00 89.00 175 VAL A C 1
ATOM 1302 O O . VAL A 1 175 ? 4.422 10.182 -7.398 1.00 89.00 175 VAL A O 1
ATOM 1305 N N . GLY A 1 176 ? 4.356 8.132 -8.302 1.00 90.31 176 GLY A N 1
ATOM 1306 C CA . GLY A 1 176 ? 2.967 7.845 -7.979 1.00 90.31 176 GLY A CA 1
ATOM 1307 C C . GLY A 1 176 ? 2.808 7.445 -6.513 1.00 90.31 176 GLY A C 1
ATOM 1308 O O . GLY A 1 176 ? 3.712 6.877 -5.912 1.00 90.31 176 GLY A O 1
ATOM 1309 N N . ALA A 1 177 ? 1.647 7.757 -5.943 1.00 90.62 177 ALA A N 1
ATOM 1310 C CA . ALA A 1 177 ? 1.305 7.421 -4.566 1.00 90.62 177 ALA A CA 1
ATOM 1311 C C . ALA A 1 177 ? 0.745 5.999 -4.436 1.00 90.62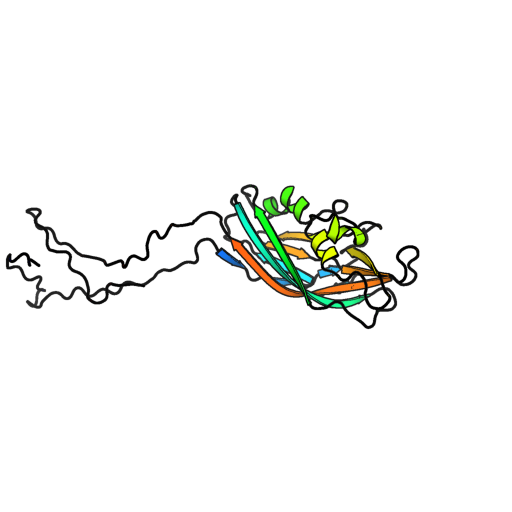 177 ALA A C 1
ATOM 1313 O O . ALA A 1 177 ? 0.124 5.486 -5.373 1.00 90.62 177 ALA A O 1
ATOM 1314 N N . ILE A 1 178 ? 0.891 5.416 -3.243 1.00 94.94 178 ILE A N 1
ATOM 1315 C CA . ILE A 1 178 ? 0.044 4.304 -2.794 1.00 94.94 178 ILE A CA 1
ATOM 1316 C C . ILE A 1 178 ? -1.418 4.762 -2.871 1.00 94.94 178 ILE A C 1
ATOM 1318 O O . ILE A 1 178 ? -1.776 5.831 -2.372 1.00 94.94 178 ILE A O 1
ATOM 1322 N N . GLN A 1 179 ? -2.273 3.963 -3.504 1.00 94.19 179 GLN A N 1
ATOM 1323 C CA . GLN A 1 179 ? -3.692 4.283 -3.621 1.00 94.19 179 GLN A CA 1
ATOM 1324 C C . GLN A 1 179 ? -4.482 3.639 -2.493 1.00 94.19 179 GLN A C 1
ATOM 1326 O O . GLN A 1 179 ? -4.331 2.452 -2.209 1.00 94.19 179 GLN A O 1
ATOM 1331 N N . THR A 1 180 ? -5.359 4.434 -1.881 1.00 95.56 180 THR A N 1
ATOM 1332 C CA . THR A 1 180 ? -6.283 3.979 -0.843 1.00 95.56 180 THR A CA 1
ATOM 1333 C C . THR A 1 180 ? -7.721 4.200 -1.283 1.00 95.56 180 THR A C 1
ATOM 1335 O O . THR A 1 180 ? -8.073 5.253 -1.816 1.00 95.56 180 THR A O 1
ATOM 1338 N N . THR A 1 181 ? -8.567 3.193 -1.084 1.00 95.94 181 THR A N 1
ATOM 1339 C CA . THR A 1 181 ? -10.007 3.275 -1.359 1.00 95.94 181 THR A CA 1
ATOM 1340 C C . THR A 1 181 ? -10.794 2.729 -0.178 1.00 95.94 181 THR A C 1
ATOM 1342 O O . THR A 1 181 ? -10.335 1.821 0.511 1.00 95.94 181 THR A O 1
ATOM 1345 N N . VAL A 1 182 ? -11.976 3.292 0.081 1.00 97.44 182 VAL A N 1
ATOM 1346 C CA . VAL A 1 182 ? -12.834 2.881 1.199 1.00 97.44 182 VAL A CA 1
ATOM 1347 C C . VAL A 1 182 ? -14.157 2.348 0.676 1.00 97.44 182 VAL A C 1
ATOM 1349 O O . VAL A 1 182 ? -14.818 2.994 -0.137 1.00 97.44 182 VAL A O 1
ATOM 1352 N N . ALA A 1 183 ? -14.563 1.191 1.191 1.00 96.62 183 ALA A N 1
ATOM 1353 C CA . ALA A 1 183 ? -15.873 0.599 0.969 1.00 96.62 183 ALA A CA 1
ATOM 1354 C C . ALA A 1 183 ? -16.470 0.193 2.323 1.00 96.62 183 ALA A C 1
ATOM 1356 O O . ALA A 1 183 ? -16.076 -0.804 2.924 1.00 96.62 183 ALA A O 1
ATOM 1357 N N . GLY A 1 184 ? -17.413 0.991 2.834 1.00 95.88 184 GLY A N 1
ATOM 1358 C CA . GLY A 1 184 ? -17.978 0.781 4.170 1.00 95.88 184 GLY A CA 1
ATOM 1359 C C . GLY A 1 184 ? -16.921 0.944 5.265 1.00 95.88 184 GLY A C 1
ATOM 1360 O O . GLY A 1 184 ? -16.371 2.033 5.431 1.00 95.88 184 GLY A O 1
ATOM 1361 N N . ASN A 1 185 ? -16.647 -0.139 5.994 1.00 96.81 185 ASN A N 1
ATOM 1362 C CA . ASN A 1 185 ? -15.630 -0.193 7.050 1.00 96.81 185 ASN A CA 1
ATOM 1363 C C . ASN A 1 185 ? -14.298 -0.787 6.573 1.00 96.81 185 ASN A C 1
ATOM 1365 O O . ASN A 1 185 ? -13.379 -0.954 7.371 1.00 96.81 185 ASN A O 1
ATOM 1369 N N . SER A 1 186 ? -14.184 -1.127 5.290 1.00 97.38 186 SER A N 1
ATOM 1370 C CA . SER A 1 186 ? -12.966 -1.703 4.738 1.00 97.38 186 SER A CA 1
ATOM 1371 C C . SER A 1 186 ? -12.165 -0.651 3.981 1.00 97.38 186 SER A C 1
ATOM 1373 O O . SER A 1 186 ? -12.722 0.139 3.214 1.00 97.38 186 SER A O 1
ATOM 1375 N N . VAL A 1 187 ? -10.849 -0.664 4.178 1.00 97.75 187 VAL A N 1
ATOM 1376 C CA . VAL A 1 187 ? -9.884 0.133 3.418 1.00 97.75 187 VAL A CA 1
ATOM 1377 C C . VAL A 1 187 ? -9.038 -0.798 2.559 1.00 97.75 187 VAL A C 1
ATOM 1379 O O . VAL A 1 187 ? -8.559 -1.825 3.030 1.00 97.75 187 VAL A O 1
ATOM 1382 N N . SER A 1 188 ? -8.869 -0.449 1.289 1.00 97.88 188 SER A N 1
ATOM 1383 C CA . SER A 1 188 ? -8.059 -1.203 0.334 1.00 97.88 188 SER A CA 1
ATOM 1384 C C . SER A 1 188 ? -6.852 -0.388 -0.093 1.00 97.88 188 SER A C 1
ATOM 1386 O O . SER A 1 188 ? -6.995 0.792 -0.417 1.00 97.88 188 SER A O 1
ATOM 1388 N N . PHE A 1 189 ? -5.690 -1.032 -0.115 1.00 97.50 189 PHE A N 1
ATOM 1389 C CA . PHE A 1 189 ? -4.400 -0.462 -0.477 1.00 97.50 189 PHE A CA 1
ATOM 1390 C C . PHE A 1 189 ? -3.896 -1.115 -1.760 1.00 97.50 189 PHE A C 1
ATOM 1392 O O . PHE A 1 189 ? -3.792 -2.340 -1.824 1.00 97.50 189 PHE A O 1
ATOM 1399 N N . GLN A 1 190 ? -3.553 -0.302 -2.757 1.00 97.44 190 GLN A N 1
ATOM 1400 C CA . GLN A 1 190 ? -2.817 -0.736 -3.941 1.00 97.44 190 GLN A CA 1
ATOM 1401 C C . GLN A 1 190 ? -1.450 -0.059 -3.948 1.00 97.44 190 GLN A C 1
ATOM 1403 O O . GLN A 1 190 ? -1.356 1.166 -3.812 1.00 97.44 190 GLN A O 1
ATOM 1408 N N . PHE A 1 191 ? -0.397 -0.856 -4.110 1.00 96.12 191 PHE A N 1
ATOM 1409 C CA . PHE A 1 191 ? 0.982 -0.376 -4.079 1.00 96.12 191 PHE A CA 1
ATOM 1410 C C . PHE A 1 191 ? 1.502 -0.063 -5.491 1.00 96.12 191 PHE A C 1
ATOM 1412 O O . PHE A 1 191 ? 1.096 -0.731 -6.449 1.00 96.12 191 PHE A O 1
ATOM 1419 N N . PRO A 1 192 ? 2.367 0.957 -5.650 1.00 95.69 192 PRO A N 1
ATOM 1420 C CA . PRO A 1 192 ? 2.950 1.325 -6.938 1.00 95.69 192 PRO A CA 1
ATOM 1421 C C . PRO A 1 192 ? 3.701 0.182 -7.633 1.00 95.69 192 PRO A C 1
ATOM 1423 O O . PRO A 1 192 ? 4.345 -0.628 -6.985 1.00 95.69 192 PRO A O 1
ATOM 1426 N N . ALA A 1 193 ? 3.682 0.150 -8.964 1.00 96.88 193 ALA A N 1
ATOM 1427 C CA . ALA A 1 193 ? 4.666 -0.602 -9.742 1.00 96.88 193 ALA A CA 1
ATOM 1428 C C . ALA A 1 193 ? 6.004 0.154 -9.747 1.00 96.88 193 ALA A C 1
ATOM 1430 O O . ALA A 1 193 ? 6.011 1.381 -9.600 1.00 96.88 193 ALA A O 1
ATOM 1431 N N . MET A 1 194 ? 7.115 -0.550 -9.962 1.00 96.62 194 MET A N 1
ATOM 1432 C CA . MET A 1 194 ? 8.436 0.066 -10.134 1.00 96.62 194 MET A CA 1
ATOM 1433 C C . MET A 1 194 ? 8.767 0.229 -11.615 1.00 96.62 194 MET A C 1
ATOM 1435 O O . MET A 1 194 ? 8.403 -0.610 -12.435 1.00 96.62 194 MET A O 1
ATOM 1439 N N . VAL A 1 195 ? 9.456 1.314 -11.965 1.00 95.44 195 VAL A N 1
ATOM 1440 C CA . VAL A 1 195 ? 9.901 1.591 -13.335 1.00 95.44 195 VAL A CA 1
ATOM 1441 C C . VAL A 1 195 ? 11.418 1.628 -13.375 1.00 95.44 195 VAL A C 1
ATOM 1443 O O . VAL A 1 195 ? 12.049 2.394 -12.643 1.00 95.44 195 VAL A O 1
ATOM 1446 N N . TRP A 1 196 ? 11.988 0.834 -14.270 1.00 96.44 196 TRP A N 1
ATOM 1447 C CA . TRP A 1 196 ? 13.419 0.644 -14.452 1.00 96.44 196 TRP A CA 1
ATOM 1448 C C . TRP A 1 196 ? 13.858 1.170 -15.814 1.00 96.44 196 TRP A C 1
ATOM 1450 O O . TRP A 1 196 ? 13.191 0.915 -16.819 1.00 96.44 196 TRP A O 1
ATOM 1460 N N . VAL A 1 197 ? 14.989 1.873 -15.865 1.00 96.12 197 VAL A N 1
ATOM 1461 C CA . VAL A 1 197 ? 15.553 2.410 -17.114 1.00 96.12 197 VAL A CA 1
ATOM 1462 C C . VAL A 1 197 ? 17.033 2.098 -17.259 1.00 96.12 197 VAL A C 1
ATOM 1464 O O . VAL A 1 197 ? 17.745 1.949 -16.273 1.00 96.12 197 VAL A O 1
ATOM 1467 N N . ASP A 1 198 ? 17.510 2.011 -18.493 1.00 96.50 198 ASP A N 1
ATOM 1468 C CA . ASP A 1 198 ? 18.928 1.818 -18.815 1.00 96.50 198 ASP A CA 1
ATOM 1469 C C . ASP A 1 198 ? 19.786 3.072 -18.573 1.00 96.50 198 ASP A C 1
ATOM 1471 O O . ASP A 1 198 ? 20.951 2.959 -18.199 1.00 96.50 198 ASP A O 1
ATOM 1475 N N . ASP A 1 199 ? 19.209 4.262 -18.740 1.00 93.81 199 ASP A N 1
ATOM 1476 C CA . ASP A 1 199 ? 19.842 5.545 -18.426 1.00 93.81 199 ASP A CA 1
ATOM 1477 C C . ASP A 1 199 ? 18.803 6.516 -17.847 1.00 93.81 199 ASP A C 1
ATOM 1479 O O . ASP A 1 199 ? 17.732 6.709 -18.417 1.00 93.81 199 ASP A O 1
ATOM 1483 N N . ILE A 1 200 ? 19.109 7.143 -16.708 1.00 90.31 200 ILE A N 1
ATOM 1484 C CA . ILE A 1 200 ? 18.173 8.030 -15.992 1.00 90.31 200 ILE A CA 1
ATOM 1485 C C . ILE A 1 200 ? 17.966 9.398 -16.664 1.00 90.31 200 ILE A C 1
ATOM 1487 O O . ILE A 1 200 ? 17.022 10.111 -16.330 1.00 90.31 200 ILE A O 1
ATOM 1491 N N . ASN A 1 201 ? 18.846 9.802 -17.579 1.00 90.31 201 ASN A N 1
ATOM 1492 C CA . ASN A 1 201 ? 18.760 11.078 -18.289 1.00 90.31 201 ASN A CA 1
ATOM 1493 C C . ASN A 1 201 ? 18.155 10.895 -19.680 1.00 90.31 201 ASN A C 1
ATOM 1495 O O . ASN A 1 201 ? 17.386 11.742 -20.136 1.00 90.31 201 ASN A O 1
ATOM 1499 N N . THR A 1 202 ? 18.503 9.797 -20.354 1.00 91.56 202 THR A N 1
ATOM 1500 C CA . THR A 1 202 ? 18.005 9.462 -21.692 1.00 91.56 202 THR A CA 1
ATOM 1501 C C . THR A 1 202 ? 17.586 7.992 -21.783 1.00 91.56 202 THR A C 1
ATOM 1503 O O . THR A 1 202 ? 18.284 7.216 -22.440 1.00 91.56 202 THR A O 1
ATOM 1506 N N . PRO A 1 203 ? 16.456 7.600 -21.161 1.00 92.69 203 PRO A N 1
ATOM 1507 C CA . PRO A 1 203 ? 15.967 6.226 -21.226 1.00 92.69 203 PRO A CA 1
ATOM 1508 C C . PRO A 1 203 ? 15.756 5.764 -22.673 1.00 92.69 203 PRO A C 1
ATOM 1510 O O . PRO A 1 203 ? 15.058 6.429 -23.444 1.00 92.69 203 PRO A O 1
ATOM 1513 N N . THR A 1 204 ? 16.324 4.615 -23.041 1.00 95.44 204 THR A N 1
ATOM 1514 C CA . THR A 1 204 ? 16.040 3.929 -24.317 1.00 95.44 204 THR A CA 1
ATOM 1515 C C . THR A 1 204 ? 15.359 2.579 -24.115 1.00 95.44 204 THR A C 1
ATOM 1517 O O . THR A 1 204 ? 14.653 2.103 -25.006 1.00 95.44 204 THR A O 1
ATOM 1520 N N . ASN A 1 205 ? 15.499 2.004 -22.921 1.00 95.38 205 ASN A N 1
ATOM 1521 C CA . ASN A 1 205 ? 14.756 0.851 -22.443 1.00 95.38 205 ASN A CA 1
ATOM 1522 C C . ASN A 1 205 ? 14.014 1.241 -21.160 1.00 95.38 205 ASN A C 1
ATOM 1524 O O . ASN A 1 205 ? 14.625 1.739 -20.219 1.00 95.38 205 ASN A O 1
ATOM 1528 N N . THR A 1 206 ? 12.705 1.006 -21.105 1.00 95.44 206 THR A N 1
ATOM 1529 C CA . THR A 1 206 ? 11.882 1.276 -19.917 1.00 95.44 206 THR A CA 1
ATOM 1530 C C . THR A 1 206 ? 11.074 0.037 -19.588 1.00 95.44 206 THR A C 1
ATOM 1532 O O . THR A 1 206 ? 10.285 -0.415 -20.414 1.00 95.44 206 THR A O 1
ATOM 1535 N N . VAL A 1 207 ? 11.290 -0.524 -18.404 1.00 96.88 207 VAL A N 1
ATOM 1536 C CA . VAL A 1 207 ? 10.655 -1.760 -17.940 1.00 96.88 207 VAL A CA 1
ATOM 1537 C C . VAL A 1 207 ? 9.816 -1.452 -16.713 1.00 96.88 207 VAL A C 1
ATOM 1539 O O . VAL A 1 207 ? 10.266 -0.748 -15.814 1.00 96.88 207 VAL A O 1
ATOM 1542 N N . TYR A 1 208 ? 8.611 -2.001 -16.667 1.00 96.69 208 TYR A N 1
ATOM 1543 C CA . TYR A 1 208 ? 7.694 -1.853 -15.544 1.00 96.69 208 TYR A CA 1
ATOM 1544 C C . TYR A 1 208 ? 7.626 -3.176 -14.803 1.00 96.69 208 TYR A C 1
ATOM 1546 O O . TYR A 1 208 ? 7.405 -4.209 -15.429 1.00 96.69 208 TYR A O 1
ATOM 1554 N N . GLU A 1 209 ? 7.839 -3.151 -13.494 1.00 97.94 209 GLU A N 1
ATOM 1555 C CA . GLU A 1 209 ? 7.780 -4.323 -12.630 1.00 97.94 209 GLU A CA 1
ATOM 1556 C C . GLU A 1 209 ? 6.585 -4.234 -11.695 1.00 97.94 209 GLU A C 1
ATOM 1558 O O . GLU A 1 209 ? 6.403 -3.249 -10.971 1.00 97.94 209 GLU A O 1
ATOM 1563 N N . TYR A 1 210 ? 5.788 -5.294 -11.716 1.00 98.06 210 TYR A N 1
ATOM 1564 C CA . TYR A 1 210 ? 4.596 -5.433 -10.904 1.00 98.06 210 TYR A CA 1
ATOM 1565 C C . TYR A 1 210 ? 4.817 -6.425 -9.770 1.00 98.06 210 TYR A C 1
ATOM 1567 O O . TYR A 1 210 ? 5.618 -7.357 -9.876 1.00 98.06 210 TYR A O 1
ATOM 1575 N N . PHE A 1 211 ? 4.062 -6.234 -8.692 1.00 98.00 211 PHE A N 1
ATOM 1576 C CA . PHE A 1 211 ? 4.229 -6.979 -7.455 1.00 98.00 211 PHE A CA 1
ATOM 1577 C C . PHE A 1 211 ? 2.912 -7.598 -7.009 1.00 98.00 211 PHE A C 1
ATOM 1579 O O . PHE A 1 211 ? 1.865 -6.953 -7.052 1.00 98.00 211 PHE A O 1
ATOM 1586 N N . THR A 1 212 ? 2.995 -8.828 -6.514 1.00 97.38 212 THR A N 1
ATOM 1587 C CA . THR A 1 212 ? 1.922 -9.471 -5.753 1.00 97.38 212 THR A CA 1
ATOM 1588 C C . THR A 1 212 ? 2.250 -9.375 -4.269 1.00 97.38 212 THR A C 1
ATOM 1590 O O . THR A 1 212 ? 3.400 -9.566 -3.854 1.00 97.38 212 THR A O 1
ATOM 1593 N N . THR A 1 213 ? 1.236 -9.130 -3.445 1.00 96.56 213 THR A N 1
ATOM 1594 C CA . THR A 1 213 ? 1.366 -9.294 -1.997 1.00 96.56 213 THR A CA 1
ATOM 1595 C C . THR A 1 213 ? 1.331 -10.785 -1.665 1.00 96.56 213 THR A C 1
ATOM 1597 O O . THR A 1 213 ? 0.444 -11.506 -2.119 1.00 96.56 213 THR A O 1
ATOM 1600 N N . THR A 1 214 ? 2.320 -11.271 -0.914 1.00 93.44 214 THR A N 1
ATOM 1601 C CA . THR A 1 214 ? 2.438 -12.688 -0.520 1.00 93.44 214 THR A CA 1
ATOM 1602 C C . THR A 1 214 ? 2.037 -12.924 0.926 1.00 93.44 214 THR A C 1
ATOM 1604 O O . THR A 1 214 ? 1.501 -13.980 1.257 1.00 93.44 214 THR A O 1
ATOM 1607 N N . ILE A 1 215 ? 2.306 -11.947 1.790 1.00 92.50 215 ILE A N 1
ATOM 1608 C CA . ILE A 1 215 ? 1.983 -11.974 3.213 1.00 92.50 215 ILE A CA 1
ATOM 1609 C C . ILE A 1 215 ? 1.429 -10.602 3.571 1.00 92.50 215 ILE A C 1
ATOM 1611 O O . ILE A 1 215 ? 1.989 -9.585 3.164 1.00 92.50 215 ILE A O 1
ATOM 1615 N N . ALA A 1 216 ? 0.346 -10.581 4.341 1.00 95.12 216 ALA A N 1
ATOM 1616 C CA . ALA A 1 216 ? -0.143 -9.369 4.970 1.00 95.12 216 ALA A CA 1
ATOM 1617 C C . ALA A 1 216 ? -0.724 -9.688 6.347 1.00 95.12 216 ALA A C 1
ATOM 1619 O O . ALA A 1 216 ? -1.442 -10.677 6.512 1.00 95.12 216 ALA A O 1
ATOM 1620 N N . SER A 1 217 ? -0.449 -8.829 7.318 1.00 94.88 217 SER A N 1
ATOM 1621 C CA . SER A 1 217 ? -1.077 -8.852 8.635 1.00 94.88 217 SER A CA 1
ATOM 1622 C C . SER A 1 217 ? -1.348 -7.432 9.091 1.00 94.88 217 SER A C 1
ATOM 1624 O O . SER A 1 217 ? -0.537 -6.539 8.872 1.00 94.88 217 SER A O 1
ATOM 1626 N N . ALA A 1 218 ? -2.490 -7.221 9.732 1.00 96.25 218 ALA A N 1
ATOM 1627 C CA . ALA A 1 218 ? -2.840 -5.940 10.315 1.00 96.25 218 ALA A CA 1
ATOM 1628 C C . ALA A 1 218 ? -3.161 -6.118 11.798 1.00 96.25 218 ALA A C 1
ATOM 1630 O O . ALA A 1 218 ? -3.770 -7.112 12.196 1.00 96.25 218 ALA A O 1
ATOM 1631 N N . THR A 1 219 ? -2.778 -5.145 12.612 1.00 94.50 219 THR A N 1
ATOM 1632 C CA . THR A 1 219 ? -3.142 -5.086 14.024 1.00 94.50 219 THR A CA 1
ATOM 1633 C C . THR A 1 219 ? -3.730 -3.723 14.347 1.00 94.50 219 THR A C 1
ATOM 1635 O O . THR A 1 219 ? -3.314 -2.690 13.822 1.00 94.50 219 THR A O 1
ATOM 1638 N N . TRP A 1 220 ? -4.752 -3.735 15.192 1.00 94.19 220 TRP A N 1
ATOM 1639 C CA . TRP A 1 220 ?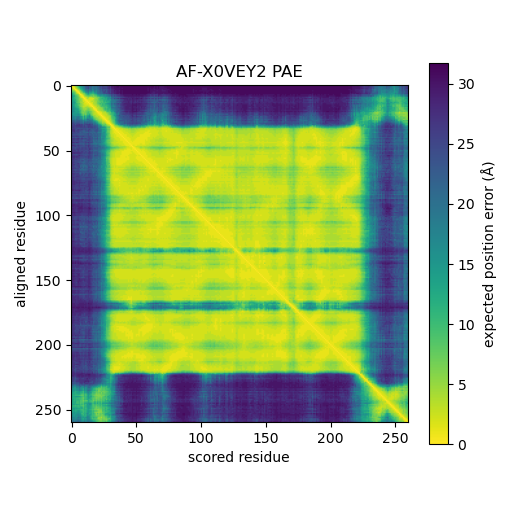 -5.353 -2.542 15.759 1.00 94.19 220 TRP A CA 1
ATOM 1640 C C . TRP A 1 220 ? -5.130 -2.557 17.258 1.00 94.19 220 TRP A C 1
ATOM 1642 O O . TRP A 1 220 ? -5.462 -3.545 17.912 1.00 94.19 220 TRP A O 1
ATOM 1652 N N . GLN A 1 221 ? -4.568 -1.481 17.789 1.00 91.25 221 GLN A N 1
ATOM 1653 C CA . GLN A 1 221 ? -4.281 -1.340 19.203 1.00 91.25 221 GLN A CA 1
ATOM 1654 C C . GLN A 1 221 ? -4.961 -0.096 19.769 1.00 91.25 221 GLN A C 1
ATOM 1656 O O . GLN A 1 221 ? -4.680 1.020 19.337 1.00 91.25 221 GLN A O 1
ATOM 1661 N N . ASP A 1 222 ? -5.808 -0.266 20.779 1.00 87.69 222 ASP A N 1
ATOM 1662 C CA . ASP A 1 222 ? -6.431 0.854 21.482 1.00 87.69 222 ASP A CA 1
ATOM 1663 C C . ASP A 1 222 ? -5.503 1.373 22.597 1.00 87.69 222 ASP A C 1
ATOM 1665 O O . ASP A 1 222 ? -4.830 0.603 23.281 1.00 87.69 222 ASP A O 1
ATOM 1669 N N . ILE A 1 223 ? -5.447 2.698 22.806 1.00 73.62 223 ILE A N 1
ATOM 1670 C CA . ILE A 1 223 ? -4.671 3.300 23.921 1.00 73.62 223 ILE A CA 1
ATOM 1671 C C . ILE A 1 223 ? -5.375 3.122 25.278 1.00 73.62 223 ILE A C 1
ATOM 1673 O O . ILE A 1 223 ? -4.747 3.214 26.333 1.00 73.62 223 ILE A O 1
ATOM 1677 N N . SER A 1 224 ? -6.676 2.845 25.255 1.00 54.78 224 SER A N 1
ATOM 1678 C CA . SER A 1 224 ? -7.517 2.539 26.412 1.00 54.78 224 SER A CA 1
ATOM 1679 C C . SER A 1 224 ? -7.897 1.063 26.261 1.00 54.78 224 SER A C 1
ATOM 1681 O O . SER A 1 224 ? -8.571 0.732 25.302 1.00 54.78 224 SER A O 1
ATOM 1683 N N . GLU A 1 225 ? -7.457 0.109 27.071 1.00 49.47 225 GLU A N 1
ATOM 1684 C CA . GLU A 1 225 ? -7.294 0.161 28.512 1.00 49.47 225 GLU A CA 1
ATOM 1685 C C . GLU A 1 225 ? -6.041 -0.623 28.926 1.00 49.47 225 GLU A C 1
ATOM 1687 O O . GLU A 1 225 ? -5.959 -1.838 28.755 1.00 49.47 225 GLU A O 1
ATOM 1692 N N . THR A 1 226 ? -5.099 0.025 29.617 1.00 46.88 226 THR A N 1
ATOM 1693 C CA . THR A 1 226 ? -4.544 -0.664 30.781 1.00 46.88 226 THR A CA 1
ATOM 1694 C C . THR A 1 226 ? -5.706 -0.760 31.764 1.00 46.88 226 THR A C 1
ATOM 1696 O O . THR A 1 226 ? -5.810 0.064 32.679 1.00 46.88 226 THR A O 1
ATOM 1699 N N . GLU A 1 227 ? -6.612 -1.724 31.587 1.00 45.09 227 GLU A N 1
ATOM 1700 C CA . GLU A 1 227 ? -7.245 -2.281 32.767 1.00 45.09 227 GLU A CA 1
ATOM 1701 C C . GLU A 1 227 ? -6.051 -2.760 33.569 1.00 45.09 227 GLU A C 1
ATOM 1703 O O . GLU A 1 227 ? -5.366 -3.724 33.221 1.00 45.09 227 GLU A O 1
ATOM 1708 N N . SER A 1 228 ? -5.659 -1.955 34.552 1.00 44.28 228 SER A N 1
ATOM 1709 C CA . SER A 1 228 ? -4.651 -2.378 35.484 1.00 44.28 228 SER A CA 1
ATOM 1710 C C . SER A 1 228 ? -5.283 -3.578 36.163 1.00 44.28 228 SER A C 1
ATOM 1712 O O . SER A 1 228 ? -6.060 -3.430 37.104 1.00 44.28 228 SER A O 1
ATOM 1714 N N . LEU A 1 229 ? -4.937 -4.774 35.693 1.00 54.34 229 LEU A N 1
ATOM 1715 C CA . LEU A 1 229 ? -4.918 -5.959 36.519 1.00 54.34 229 LEU A CA 1
ATOM 1716 C C . LEU A 1 229 ? -3.855 -5.680 37.571 1.00 54.34 229 LEU A C 1
ATOM 1718 O O . LEU A 1 229 ? -2.705 -6.103 37.501 1.00 54.34 229 LEU A O 1
ATOM 1722 N N . HIS A 1 230 ? -4.237 -4.868 38.550 1.00 47.81 230 HIS A N 1
ATOM 1723 C CA . HIS A 1 230 ? -3.485 -4.705 39.764 1.00 47.81 230 HIS A CA 1
ATOM 1724 C C . HIS A 1 230 ? -3.722 -5.966 40.585 1.00 47.81 230 HIS A C 1
ATOM 1726 O O . HIS A 1 230 ? -4.499 -5.965 41.546 1.00 47.81 230 HIS A O 1
ATOM 1732 N N . SER A 1 231 ? -3.048 -7.044 40.174 1.00 49.72 231 SER A N 1
ATOM 1733 C CA . SER A 1 231 ? -2.206 -7.895 41.015 1.00 49.72 231 SER A CA 1
ATOM 1734 C C . SER A 1 231 ? -2.185 -9.329 40.495 1.00 49.72 231 SER A C 1
ATOM 1736 O O . SER A 1 231 ? -3.241 -9.908 40.266 1.00 49.72 231 SER A O 1
ATOM 1738 N N . ASP A 1 232 ? -0.998 -9.936 40.498 1.00 51.34 232 ASP A N 1
ATOM 1739 C CA . ASP A 1 232 ? -0.794 -11.375 40.711 1.00 51.34 232 ASP A CA 1
ATOM 1740 C C . ASP A 1 232 ? -1.405 -11.768 42.074 1.00 51.34 232 ASP A C 1
ATOM 1742 O O . ASP A 1 232 ? -0.709 -11.923 43.078 1.00 51.34 232 ASP A O 1
ATOM 1746 N N . ARG A 1 233 ? -2.733 -11.758 42.187 1.00 59.06 233 ARG A N 1
ATOM 1747 C CA . ARG A 1 233 ? -3.463 -12.141 43.394 1.00 59.06 233 ARG A CA 1
ATOM 1748 C C . ARG A 1 233 ? -4.322 -13.334 43.042 1.00 59.06 233 ARG A C 1
ATOM 1750 O O . ARG A 1 233 ? -5.168 -13.254 42.161 1.00 59.06 233 ARG A O 1
ATOM 1757 N N . ASP A 1 234 ? -4.138 -14.411 43.786 1.00 56.75 234 ASP A N 1
ATOM 1758 C CA . ASP A 1 234 ? -5.078 -15.518 43.771 1.00 56.75 234 ASP A CA 1
ATOM 1759 C C . ASP A 1 234 ? -6.427 -15.015 44.310 1.00 56.75 234 ASP A C 1
ATOM 1761 O O . ASP A 1 234 ? -6.530 -14.546 45.450 1.00 56.75 234 ASP A O 1
ATOM 1765 N N . TYR A 1 235 ? -7.472 -15.085 43.486 1.00 62.41 235 TYR A N 1
ATOM 1766 C CA . TYR A 1 235 ? -8.836 -14.764 43.895 1.00 62.41 235 TYR A CA 1
ATOM 1767 C C . TYR A 1 235 ? -9.551 -16.041 44.341 1.00 62.41 235 TYR A C 1
ATOM 1769 O O . TYR A 1 235 ? -9.446 -17.094 43.715 1.00 62.41 235 TYR A O 1
ATOM 1777 N N . SER A 1 236 ? -10.302 -15.953 45.438 1.00 62.31 236 SER A N 1
ATOM 1778 C CA . SER A 1 236 ? -11.169 -17.035 45.907 1.00 62.31 236 SER A CA 1
ATOM 1779 C C . SER A 1 236 ? -12.495 -16.465 46.404 1.00 62.31 236 SER A C 1
ATOM 1781 O O . SER A 1 236 ? -12.541 -15.371 46.972 1.00 62.31 236 SER A O 1
ATOM 1783 N N . VAL A 1 237 ? -13.594 -17.180 46.154 1.00 66.69 237 VAL A N 1
ATOM 1784 C CA . VAL A 1 237 ? -14.946 -16.730 46.514 1.00 66.69 237 VAL A CA 1
ATOM 1785 C C . VAL A 1 237 ? -15.342 -17.337 47.863 1.00 66.69 237 VAL A C 1
ATOM 1787 O O . VAL A 1 237 ? -15.568 -18.538 47.989 1.00 66.69 237 VAL A O 1
ATOM 1790 N N . GLY A 1 238 ? -15.430 -16.508 48.899 1.00 67.62 238 GLY A N 1
ATOM 1791 C CA . GLY A 1 238 ? -15.921 -16.927 50.213 1.00 67.62 238 GLY A CA 1
ATOM 1792 C C . GLY A 1 238 ? -17.418 -16.660 50.366 1.00 67.62 238 GLY A C 1
ATOM 1793 O O . GLY A 1 238 ? -17.864 -15.547 50.101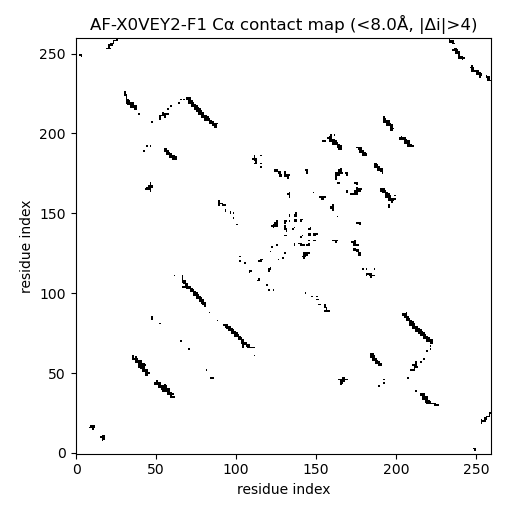 1.00 67.62 238 GLY A O 1
ATOM 1794 N N . ILE A 1 239 ? -18.190 -17.641 50.841 1.00 70.31 239 ILE A N 1
ATOM 1795 C CA . ILE A 1 239 ? -19.587 -17.424 51.257 1.00 70.31 239 ILE A CA 1
ATOM 1796 C C . ILE A 1 239 ? -19.619 -17.203 52.771 1.00 70.31 239 ILE A C 1
ATOM 1798 O O . ILE A 1 239 ? -19.020 -17.968 53.531 1.00 70.31 239 ILE A O 1
ATOM 1802 N N . VAL A 1 240 ? -20.325 -16.157 53.205 1.00 69.44 240 VAL A N 1
ATOM 1803 C CA . VAL A 1 240 ? -20.570 -15.843 54.617 1.00 69.44 240 VAL A CA 1
ATOM 1804 C C . VAL A 1 240 ? -22.073 -15.817 54.849 1.00 69.44 240 VAL A C 1
ATOM 1806 O O . VAL A 1 240 ? -22.793 -15.085 54.173 1.00 69.44 240 VAL A O 1
ATOM 1809 N N . TYR A 1 241 ? -22.538 -16.594 55.820 1.00 67.88 241 TYR A N 1
ATOM 1810 C CA . TYR A 1 241 ? -23.921 -16.538 56.278 1.00 67.88 241 TYR A CA 1
ATOM 1811 C C . TYR A 1 241 ? -24.032 -15.546 57.427 1.00 67.88 241 TYR A C 1
ATOM 1813 O O . TYR A 1 241 ? -23.166 -15.530 58.301 1.00 67.88 241 TYR A O 1
ATOM 1821 N N . MET A 1 242 ? -25.097 -14.745 57.431 1.00 70.50 242 MET A N 1
ATOM 1822 C CA . MET A 1 242 ? -25.491 -13.939 58.583 1.00 70.50 242 MET A CA 1
ATOM 1823 C C . MET A 1 242 ? -26.866 -14.381 59.060 1.00 70.50 242 MET A C 1
ATOM 1825 O O . MET A 1 242 ? -27.755 -14.606 58.240 1.00 70.50 242 MET A O 1
ATOM 1829 N N . ASP A 1 243 ? -27.023 -14.527 60.371 1.00 73.81 243 ASP A N 1
ATOM 1830 C CA . ASP A 1 243 ? -28.322 -14.806 60.977 1.00 73.81 243 ASP A CA 1
ATOM 1831 C C . ASP A 1 243 ? -29.126 -13.522 61.252 1.00 73.81 243 ASP A C 1
ATOM 1833 O O . ASP A 1 243 ? -28.632 -12.403 61.093 1.00 73.81 243 ASP A O 1
ATOM 1837 N N . ASP A 1 244 ? -30.369 -13.683 61.714 1.00 72.75 244 ASP A N 1
ATOM 1838 C CA . A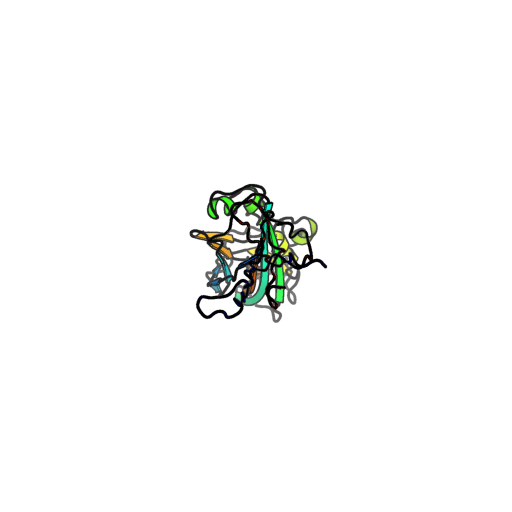SP A 1 244 ? -31.279 -12.579 62.065 1.00 72.75 244 ASP A CA 1
ATOM 1839 C C . ASP A 1 244 ? -30.776 -11.707 63.237 1.00 72.75 244 ASP A C 1
ATOM 1841 O O . ASP A 1 244 ? -31.323 -10.637 63.506 1.00 72.75 244 ASP A O 1
ATOM 1845 N N . PHE A 1 245 ? -29.718 -12.143 63.931 1.00 75.38 245 PHE A N 1
ATOM 1846 C CA . PHE A 1 245 ? -29.030 -11.400 64.990 1.00 75.38 245 PHE A CA 1
ATOM 1847 C C . PHE A 1 245 ? -27.722 -10.762 64.499 1.00 75.38 245 PHE A C 1
ATOM 1849 O O . PHE A 1 245 ? -26.944 -10.244 65.304 1.00 75.38 245 PHE A O 1
ATOM 1856 N N . ASN A 1 246 ? -27.497 -10.760 63.181 1.00 70.06 246 ASN A N 1
ATOM 1857 C CA . ASN A 1 246 ? -26.358 -10.154 62.502 1.00 70.06 246 ASN A CA 1
ATOM 1858 C C . ASN A 1 246 ? -25.000 -10.760 62.913 1.00 70.06 246 ASN A C 1
ATOM 1860 O O . ASN A 1 246 ? -23.972 -10.076 62.913 1.00 70.06 246 ASN A O 1
ATOM 1864 N N . ARG A 1 247 ? -24.990 -12.046 63.283 1.00 70.75 247 ARG A N 1
ATOM 1865 C CA . ARG A 1 247 ? -23.780 -12.829 63.571 1.00 70.75 247 ARG A CA 1
ATOM 1866 C C . ARG A 1 247 ? -23.365 -13.576 62.310 1.00 70.75 247 ARG A C 1
ATOM 1868 O O . ARG A 1 247 ? -24.210 -14.169 61.645 1.00 70.75 247 ARG A O 1
ATOM 1875 N N . SER A 1 248 ? -22.077 -13.538 61.978 1.00 66.00 248 SER A N 1
ATOM 1876 C CA . SER A 1 248 ? -21.546 -14.093 60.729 1.00 66.00 248 SER A CA 1
ATOM 1877 C C . SER A 1 248 ? -20.785 -15.404 60.922 1.00 66.00 248 SER A C 1
ATOM 1879 O O . SER A 1 248 ? -20.087 -15.601 61.919 1.00 66.00 248 SER A O 1
ATOM 1881 N N . SER A 1 249 ? -20.887 -16.296 59.935 1.00 66.56 249 SER A N 1
ATOM 1882 C CA . SER A 1 249 ? -19.995 -17.451 59.813 1.00 66.56 249 SER A CA 1
ATOM 1883 C C . SER A 1 249 ? -18.579 -17.014 59.411 1.00 66.56 249 SER A C 1
ATOM 1885 O O . SER A 1 249 ? -18.369 -15.928 58.870 1.00 66.56 249 SER A O 1
ATOM 1887 N N . THR A 1 250 ? -17.582 -17.883 59.592 1.00 65.00 250 THR A N 1
ATOM 1888 C CA . THR A 1 250 ? -16.306 -17.719 58.877 1.00 65.00 250 THR A CA 1
ATOM 1889 C C . THR A 1 250 ? -16.540 -17.861 57.373 1.00 65.00 250 THR A C 1
ATOM 1891 O O . THR A 1 250 ? -17.450 -18.588 56.967 1.00 65.00 250 THR A O 1
ATOM 1894 N N . ALA A 1 251 ? -15.725 -17.202 56.547 1.00 66.56 251 ALA A N 1
ATOM 1895 C CA . ALA A 1 251 ? -15.789 -17.375 55.098 1.00 66.56 251 ALA A CA 1
ATOM 1896 C C . ALA A 1 251 ? -15.539 -18.848 54.733 1.00 66.56 251 ALA A C 1
ATOM 1898 O O . ALA A 1 251 ? -14.490 -19.404 55.061 1.00 66.56 251 ALA A O 1
ATOM 1899 N N . ILE A 1 252 ? -16.523 -19.476 54.089 1.00 67.88 252 ILE A N 1
ATOM 1900 C CA . ILE A 1 252 ? -16.437 -20.857 53.609 1.00 67.88 252 ILE A CA 1
ATOM 1901 C C . ILE A 1 252 ? -15.925 -20.820 52.166 1.00 67.88 252 ILE A C 1
ATOM 1903 O O . ILE A 1 252 ? -16.510 -20.140 51.323 1.00 67.88 252 ILE A O 1
ATOM 1907 N N . LEU A 1 253 ? -14.834 -21.540 51.898 1.00 64.12 253 LEU A N 1
ATOM 1908 C CA . LEU A 1 253 ? -14.159 -21.627 50.598 1.00 64.12 253 LEU A CA 1
ATOM 1909 C C . LEU A 1 253 ? -14.355 -23.027 50.001 1.00 64.12 253 LEU A C 1
ATOM 1911 O O . LEU A 1 253 ? -14.291 -24.016 50.735 1.00 64.12 253 LEU A O 1
ATOM 1915 N N . ALA A 1 254 ? -14.564 -23.128 48.685 1.00 67.75 254 ALA A N 1
ATOM 1916 C CA . ALA A 1 254 ? -14.588 -24.428 48.015 1.00 67.75 254 ALA A CA 1
ATOM 1917 C C . ALA A 1 254 ? -13.151 -24.947 47.792 1.00 67.75 254 ALA A C 1
ATOM 1919 O O . ALA A 1 254 ? -12.267 -24.149 47.481 1.00 67.75 254 ALA A O 1
ATOM 1920 N N . PRO A 1 255 ? -12.895 -26.269 47.877 1.00 62.06 255 PRO A N 1
ATOM 1921 C CA . PRO A 1 255 ? -11.548 -26.831 47.709 1.00 62.06 255 PRO A CA 1
ATOM 1922 C C . PRO A 1 255 ? -10.880 -26.523 46.357 1.00 62.06 255 PRO A C 1
ATOM 1924 O O . PRO A 1 255 ? -9.658 -26.533 46.277 1.00 62.06 255 PRO A O 1
ATOM 1927 N N . ASN A 1 256 ? -11.675 -26.230 45.317 1.00 64.06 256 ASN A N 1
ATOM 1928 C CA . ASN A 1 256 ? -11.224 -25.994 43.939 1.00 64.06 256 ASN A CA 1
ATOM 1929 C C . ASN A 1 256 ? -11.646 -24.605 43.416 1.00 64.06 256 ASN A C 1
ATOM 1931 O O . ASN A 1 256 ? -12.021 -24.459 42.255 1.00 64.06 256 ASN A O 1
ATOM 1935 N N . SER A 1 257 ? -11.663 -23.587 44.280 1.00 58.69 257 SER A N 1
ATOM 1936 C CA . SER A 1 257 ? -12.136 -22.240 43.927 1.00 58.69 257 SER A CA 1
ATOM 1937 C C . SER A 1 257 ? -11.102 -21.340 43.248 1.00 58.69 257 SER A C 1
ATOM 1939 O O . SER A 1 257 ? -11.411 -20.185 42.966 1.00 58.69 257 SER A O 1
ATOM 1941 N N . THR A 1 258 ? -9.869 -21.810 43.071 1.00 59.31 258 THR A N 1
ATOM 1942 C CA . THR A 1 258 ? -8.771 -21.023 42.500 1.00 59.31 258 THR A CA 1
ATOM 1943 C C . THR A 1 258 ? -8.791 -21.113 40.977 1.00 59.31 258 THR A C 1
ATOM 1945 O O . THR A 1 258 ? -8.716 -22.210 40.423 1.00 59.31 258 THR A O 1
ATOM 1948 N N . VAL A 1 259 ? -8.873 -19.961 40.312 1.00 57.78 259 VAL A N 1
ATOM 1949 C CA . VAL A 1 259 ? -8.638 -19.805 38.868 1.00 57.78 259 VAL A CA 1
ATOM 1950 C C . VAL A 1 259 ? -7.302 -19.097 38.693 1.00 57.78 259 VAL A C 1
ATOM 1952 O O . VAL A 1 259 ? -7.044 -18.130 39.410 1.00 57.78 259 VAL A O 1
ATOM 1955 N N . HIS A 1 260 ? -6.485 -19.586 37.762 1.00 58.31 260 HIS A N 1
ATOM 1956 C CA . HIS A 1 260 ? -5.256 -18.942 37.297 1.00 58.31 260 HIS A CA 1
ATOM 1957 C C . HIS A 1 260 ? -5.471 -18.370 35.899 1.00 58.31 260 HIS A C 1
ATOM 1959 O O . HIS A 1 260 ? -6.232 -19.009 35.132 1.00 58.31 260 HIS A O 1
#